Protein AF-A0A376BTY8-F1 (afdb_monomer_lite)

Structure (mmCIF, N/CA/C/O backbone):
data_AF-A0A376BTY8-F1
#
_entry.id   AF-A0A376BTY8-F1
#
loop_
_atom_site.group_PDB
_atom_site.id
_atom_site.type_symbol
_atom_site.label_atom_id
_atom_site.label_alt_id
_atom_site.label_comp_id
_atom_site.label_asym_id
_atom_site.label_entity_id
_atom_site.label_seq_id
_atom_site.pdbx_PDB_ins_code
_atom_site.Cartn_x
_atom_site.Cartn_y
_atom_site.Cartn_z
_atom_site.occupancy
_atom_site.B_iso_or_equiv
_atom_site.auth_seq_id
_atom_site.auth_comp_id
_atom_site.auth_asym_id
_atom_site.auth_atom_id
_atom_site.pdbx_PDB_model_num
ATOM 1 N N . MET A 1 1 ? -11.657 11.153 4.789 1.00 83.50 1 MET A N 1
ATOM 2 C CA . MET A 1 1 ? -12.109 10.778 6.151 1.00 83.50 1 MET A CA 1
ATOM 3 C C . MET A 1 1 ? -10.969 11.109 7.109 1.00 83.50 1 MET A C 1
ATOM 5 O O . MET A 1 1 ? -9.836 11.009 6.669 1.00 83.50 1 MET A O 1
ATOM 9 N N . LYS A 1 2 ? -11.224 11.582 8.339 1.00 85.06 2 LYS A N 1
ATOM 10 C CA . LYS A 1 2 ? -10.165 12.006 9.283 1.00 85.06 2 LYS A CA 1
ATOM 11 C C . LYS A 1 2 ? -10.196 11.115 10.524 1.00 85.06 2 LYS A C 1
ATOM 13 O O . LYS A 1 2 ? -11.279 10.900 11.067 1.00 85.06 2 LYS A O 1
ATOM 18 N N . ILE A 1 3 ? -9.035 10.639 10.979 1.00 87.69 3 ILE A N 1
ATOM 19 C CA . ILE A 1 3 ? -8.909 9.999 12.296 1.00 87.69 3 ILE A CA 1
ATOM 20 C C . ILE A 1 3 ? -8.899 11.097 13.361 1.00 87.69 3 ILE A C 1
ATOM 22 O O . ILE A 1 3 ? -8.092 12.026 13.305 1.00 87.69 3 ILE A O 1
ATOM 26 N N . LEU A 1 4 ? -9.830 11.020 14.306 1.00 89.06 4 LEU A N 1
ATOM 27 C CA . LEU A 1 4 ? -10.035 12.037 15.338 1.00 89.06 4 LEU A CA 1
ATOM 28 C C . LEU A 1 4 ? -9.080 11.827 16.507 1.00 89.06 4 LEU A C 1
ATOM 30 O O . LEU A 1 4 ? -8.596 10.722 16.720 1.00 89.06 4 LEU A O 1
ATOM 34 N N . THR A 1 5 ? -8.788 12.873 17.262 1.00 88.56 5 THR A N 1
ATOM 35 C CA . THR A 1 5 ? -8.202 12.782 18.605 1.00 88.56 5 THR A CA 1
ATOM 36 C C . THR A 1 5 ? -9.226 12.371 19.646 1.00 88.56 5 THR A C 1
ATOM 38 O O . THR A 1 5 ? -10.422 12.552 19.425 1.00 88.56 5 THR A O 1
ATOM 41 N N . PHE A 1 6 ? -8.792 11.845 20.794 1.00 87.31 6 PHE A N 1
ATOM 42 C CA . PHE A 1 6 ? -9.700 11.480 21.881 1.00 87.31 6 PHE A CA 1
ATOM 43 C C . PHE A 1 6 ? -10.571 12.674 22.293 1.00 87.31 6 PHE A C 1
ATOM 45 O O . PHE A 1 6 ? -11.774 12.535 22.501 1.00 87.31 6 PHE A O 1
ATOM 52 N N . LYS A 1 7 ? -9.994 13.882 22.310 1.00 88.12 7 LYS A N 1
ATOM 53 C CA . LYS A 1 7 ? -10.715 15.135 22.596 1.00 88.12 7 LYS A CA 1
ATOM 54 C C . LYS A 1 7 ? -11.714 15.535 21.504 1.00 88.12 7 LYS A C 1
ATOM 56 O O . LYS A 1 7 ? -12.661 16.255 21.799 1.00 88.12 7 LYS A O 1
ATOM 61 N N . GLU A 1 8 ? -11.494 15.107 20.263 1.00 92.50 8 GLU A N 1
ATOM 62 C CA . GLU A 1 8 ? -12.404 15.339 19.135 1.00 92.50 8 GLU A CA 1
ATOM 63 C C . GLU A 1 8 ? -13.526 14.282 19.049 1.00 92.50 8 GLU A C 1
ATOM 65 O O . GLU A 1 8 ? -14.500 14.504 18.329 1.00 92.50 8 GLU A O 1
ATOM 70 N N . LEU A 1 9 ? -13.417 13.151 19.762 1.00 91.69 9 LEU A N 1
ATOM 71 C CA . LEU A 1 9 ? -14.483 12.147 19.849 1.00 91.69 9 LEU A CA 1
ATOM 72 C C . LEU A 1 9 ? -15.715 12.709 20.574 1.00 91.69 9 LEU A C 1
ATOM 74 O O . LEU A 1 9 ? -15.611 13.517 21.498 1.00 91.69 9 LEU A O 1
ATOM 78 N N . THR A 1 10 ? -16.903 12.244 20.186 1.00 95.25 10 THR A N 1
ATOM 79 C CA . THR A 1 10 ? -18.133 12.558 20.926 1.00 95.25 10 THR A CA 1
ATOM 80 C C . THR A 1 10 ? -18.111 11.917 22.316 1.00 95.25 10 THR A C 1
ATOM 82 O O . THR A 1 10 ? -17.396 10.947 22.555 1.00 95.25 10 THR A O 1
ATOM 85 N N . PHE A 1 11 ? -18.948 12.402 23.237 1.00 93.81 11 PHE A N 1
ATOM 86 C CA . PHE A 1 11 ? -19.074 11.802 24.572 1.00 93.81 11 PHE A CA 1
ATOM 87 C C . PHE A 1 11 ? -19.416 10.300 24.519 1.00 93.81 11 PHE A C 1
ATOM 89 O O . PHE A 1 11 ? -18.855 9.500 25.258 1.00 93.81 11 PHE A O 1
ATOM 96 N N . GLU A 1 12 ? -20.298 9.901 23.599 1.00 95.06 12 GLU A N 1
ATOM 97 C CA . GLU A 1 12 ? -20.634 8.492 23.367 1.00 95.06 12 GLU A CA 1
ATOM 98 C C . GLU A 1 12 ? -19.421 7.688 22.878 1.00 95.06 12 GLU A C 1
ATOM 100 O O . GLU A 1 12 ? -19.149 6.607 23.393 1.00 95.06 12 GLU A O 1
ATOM 105 N N . GLN A 1 13 ? -18.639 8.241 21.948 1.00 94.50 13 GLN A N 1
ATOM 106 C CA . GLN A 1 13 ? -17.412 7.614 21.456 1.00 94.50 13 GLN A CA 1
ATOM 107 C C . GLN A 1 13 ? -16.322 7.514 22.532 1.00 94.50 13 GLN A C 1
ATOM 109 O O . GLN A 1 13 ? -15.606 6.520 22.568 1.00 94.50 13 GLN A O 1
ATOM 114 N N . GLN A 1 14 ? -16.204 8.495 23.430 1.00 91.56 14 GLN A N 1
ATOM 115 C CA . GLN A 1 14 ? -15.277 8.445 24.570 1.00 91.56 14 GLN A CA 1
ATOM 116 C C . GLN A 1 14 ? -15.694 7.392 25.609 1.00 91.56 14 GLN A C 1
ATOM 118 O O . GLN A 1 14 ? -14.846 6.677 26.147 1.00 91.56 14 GLN A O 1
ATOM 123 N N . ASN A 1 15 ? -16.998 7.237 25.863 1.00 91.44 15 ASN A N 1
ATOM 124 C CA . ASN A 1 15 ? -17.493 6.139 26.697 1.00 91.44 15 ASN A CA 1
ATOM 125 C C . ASN A 1 15 ? -17.183 4.791 26.043 1.00 91.44 15 ASN A C 1
ATOM 127 O O . ASN A 1 15 ? -16.646 3.895 26.691 1.00 91.44 15 ASN A O 1
ATOM 131 N N . ARG A 1 16 ? -17.432 4.687 24.733 1.00 94.12 16 ARG A N 1
ATOM 132 C CA . ARG A 1 16 ? -17.140 3.489 23.950 1.00 94.12 16 ARG A CA 1
ATOM 133 C C . ARG A 1 16 ? -15.652 3.139 23.936 1.00 94.12 16 ARG A C 1
ATOM 135 O O . ARG A 1 16 ? -15.303 1.971 24.059 1.00 94.12 16 ARG A O 1
ATOM 142 N N . PHE A 1 17 ? -14.778 4.139 23.852 1.00 90.75 17 PHE A N 1
ATOM 143 C CA . PHE A 1 17 ? -13.330 3.982 23.996 1.00 90.75 17 PHE A CA 1
ATOM 144 C C . PHE A 1 17 ? -12.999 3.296 25.326 1.00 90.75 17 PHE A C 1
ATOM 146 O O . PHE A 1 17 ? -12.332 2.266 25.344 1.00 90.75 17 PHE A O 1
ATOM 153 N N . THR A 1 18 ? -13.514 3.833 26.437 1.00 86.25 18 THR A N 1
ATOM 154 C CA . THR A 1 18 ? -13.278 3.293 27.786 1.00 86.25 18 THR A CA 1
ATOM 155 C C . THR A 1 18 ? -13.790 1.854 27.930 1.00 86.25 18 THR A C 1
ATOM 157 O O . THR A 1 18 ? -13.108 1.015 28.519 1.00 86.25 18 THR A O 1
ATOM 160 N N . GLU A 1 19 ? -14.956 1.535 27.359 1.00 91.06 19 GLU A N 1
ATOM 161 C CA . GLU A 1 19 ? -15.494 0.165 27.332 1.00 91.06 19 GLU A CA 1
ATOM 162 C C . GLU A 1 19 ? -14.562 -0.812 26.606 1.00 91.06 19 GLU A C 1
ATOM 164 O O . GLU A 1 19 ? -14.297 -1.905 27.113 1.00 91.06 19 GLU A O 1
ATOM 169 N N . ILE A 1 20 ? -14.045 -0.419 25.437 1.00 90.25 20 ILE A N 1
ATOM 170 C CA . ILE A 1 20 ? -13.134 -1.253 24.645 1.00 90.25 20 ILE A CA 1
ATOM 171 C C . ILE A 1 20 ? -11.825 -1.476 25.405 1.00 90.25 20 ILE A C 1
ATOM 173 O O . ILE A 1 20 ? -11.392 -2.621 25.504 1.00 90.25 20 ILE A O 1
ATOM 177 N N . VAL A 1 21 ? -11.247 -0.428 26.007 1.00 84.50 21 VAL A N 1
ATOM 178 C CA . VAL A 1 21 ? -10.040 -0.534 26.852 1.00 84.50 21 VAL A CA 1
ATOM 179 C C . VAL A 1 21 ? -10.246 -1.526 27.999 1.00 84.50 21 VAL A C 1
ATOM 181 O O . VAL A 1 21 ? -9.398 -2.377 28.264 1.00 84.50 21 VAL A O 1
ATOM 184 N N . ALA A 1 22 ? -11.378 -1.443 28.701 1.00 84.38 22 ALA A N 1
ATOM 185 C CA . ALA A 1 22 ? -11.665 -2.350 29.810 1.00 84.38 22 ALA A CA 1
ATOM 186 C C . ALA A 1 22 ? -11.794 -3.812 29.341 1.00 84.38 22 ALA A C 1
ATOM 188 O O . ALA A 1 22 ? -11.344 -4.737 30.026 1.00 84.38 22 ALA A O 1
ATOM 189 N N . ALA A 1 23 ? -12.380 -4.031 28.161 1.00 88.31 23 ALA A N 1
ATOM 190 C CA . ALA A 1 23 ? -12.529 -5.361 27.586 1.00 88.31 23 ALA A CA 1
ATOM 191 C C . ALA A 1 23 ? -11.184 -5.951 27.124 1.00 88.31 23 ALA A C 1
ATOM 193 O O . ALA A 1 23 ? -10.888 -7.097 27.463 1.00 88.31 23 ALA A O 1
ATOM 194 N N . THR A 1 24 ? -10.342 -5.182 26.423 1.00 85.31 24 THR A N 1
ATOM 195 C CA . THR A 1 24 ? -9.038 -5.645 25.899 1.00 85.31 24 THR A CA 1
ATOM 196 C C . THR A 1 24 ? -8.039 -6.020 26.990 1.00 85.31 24 THR A C 1
ATOM 198 O O . THR A 1 24 ? -7.185 -6.875 26.767 1.00 85.31 24 THR A O 1
ATOM 201 N N . LYS A 1 25 ? -8.171 -5.457 28.196 1.00 80.94 25 LYS A N 1
ATOM 202 C CA . LYS A 1 25 ? -7.366 -5.863 29.361 1.00 80.94 25 LYS A CA 1
ATOM 203 C C . LYS A 1 25 ? -7.655 -7.282 29.853 1.00 80.94 25 LYS A C 1
ATOM 205 O O . LYS A 1 25 ? -6.782 -7.917 30.434 1.00 80.94 25 LYS A O 1
ATOM 210 N N . THR A 1 26 ? -8.884 -7.769 29.684 1.00 82.81 26 THR A N 1
ATOM 211 C CA . THR A 1 26 ? -9.359 -9.004 30.341 1.00 82.81 26 THR A CA 1
ATOM 212 C C . THR A 1 26 ? -9.717 -10.121 29.368 1.00 82.81 26 THR A C 1
ATOM 214 O O . THR A 1 26 ? -9.908 -11.266 29.780 1.00 82.81 26 THR A O 1
ATOM 217 N N . GLN A 1 27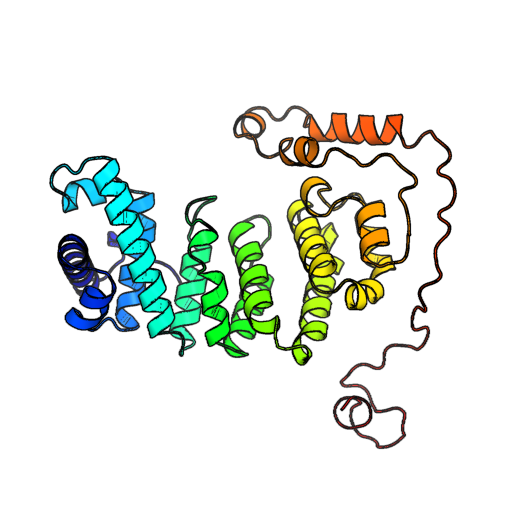 ? -9.829 -9.803 28.081 1.00 85.88 27 GLN A N 1
ATOM 218 C CA . GLN A 1 27 ? -10.302 -10.707 27.042 1.00 85.88 27 GLN A CA 1
ATOM 219 C C . GLN A 1 27 ? -9.338 -10.713 25.856 1.00 85.88 27 GLN A C 1
ATOM 221 O O . GLN A 1 27 ? -8.675 -9.723 25.564 1.00 85.88 27 GLN A O 1
ATOM 226 N N . ASP A 1 28 ? -9.293 -11.842 25.152 1.00 88.44 28 ASP A N 1
ATOM 227 C CA . ASP A 1 28 ? -8.651 -11.927 23.841 1.00 88.44 28 ASP A CA 1
ATOM 228 C C . ASP A 1 28 ? -9.460 -11.174 22.767 1.00 88.44 28 ASP A C 1
ATOM 230 O O . ASP A 1 28 ? -10.647 -10.878 22.937 1.00 88.44 28 ASP A O 1
ATOM 234 N N . THR A 1 29 ? -8.812 -10.881 21.639 1.00 88.06 29 THR A N 1
ATOM 235 C CA . THR A 1 29 ? -9.385 -10.124 20.518 1.00 88.06 29 THR A CA 1
ATOM 236 C C . THR A 1 29 ? -10.732 -10.670 20.035 1.00 88.06 29 THR A C 1
ATOM 238 O O . THR A 1 29 ? -11.671 -9.901 19.822 1.00 88.06 29 THR A O 1
ATOM 241 N N . GLU A 1 30 ? -10.864 -11.992 19.887 1.00 89.25 30 GLU A N 1
ATOM 242 C CA . GLU A 1 30 ? -12.087 -12.614 19.368 1.00 89.25 30 GLU A CA 1
ATOM 243 C C . GLU A 1 30 ? -13.261 -12.438 20.341 1.00 89.25 30 GLU A C 1
ATOM 245 O O . GLU A 1 30 ? -14.393 -12.159 19.927 1.00 89.25 30 GLU A O 1
ATOM 250 N N . LYS A 1 31 ? -13.000 -12.559 21.647 1.00 91.88 31 LYS A N 1
ATOM 251 C CA . LYS A 1 31 ? -14.003 -12.301 22.682 1.00 91.88 31 LYS A CA 1
ATOM 252 C C . LYS A 1 31 ? -14.409 -10.838 22.738 1.00 91.88 31 LYS A C 1
ATOM 254 O O . LYS A 1 31 ? -15.606 -10.594 22.854 1.00 91.88 31 LYS A O 1
ATOM 259 N N . VAL A 1 32 ? -13.477 -9.888 22.610 1.00 91.12 32 VAL A N 1
ATOM 260 C CA . VAL A 1 32 ? -13.808 -8.450 22.593 1.00 91.12 32 VAL A CA 1
ATOM 261 C C . VAL A 1 32 ? -14.726 -8.118 21.416 1.00 91.12 32 VAL A C 1
ATOM 263 O O . VAL A 1 32 ? -15.772 -7.501 21.617 1.00 91.12 32 VAL A O 1
ATOM 266 N N . LEU A 1 33 ? -14.394 -8.586 20.206 1.00 91.31 33 LEU A N 1
ATOM 267 C CA . LEU A 1 33 ? -15.222 -8.370 19.012 1.00 91.31 33 LEU A CA 1
ATOM 268 C C . LEU A 1 33 ? -16.664 -8.847 19.215 1.00 91.31 33 LEU A C 1
ATOM 270 O O . LEU A 1 33 ? -17.611 -8.131 18.881 1.00 91.31 33 LEU A O 1
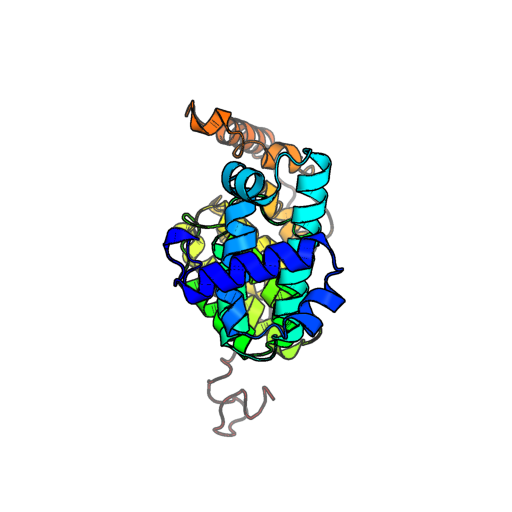ATOM 274 N N . LYS A 1 34 ? -16.830 -10.047 19.786 1.00 92.12 34 LYS A N 1
ATOM 275 C CA . LYS A 1 34 ? -18.144 -10.661 20.020 1.00 92.12 34 LYS A CA 1
ATOM 276 C C . LYS A 1 34 ? -18.900 -10.018 21.179 1.00 92.12 34 LYS A C 1
ATOM 278 O O . LYS A 1 34 ? -20.088 -9.745 21.037 1.00 92.12 34 LYS A O 1
ATOM 283 N N . SER A 1 35 ? -18.247 -9.805 22.322 1.00 93.25 35 SER A N 1
ATOM 284 C CA . SER A 1 35 ? -18.901 -9.337 23.551 1.00 93.25 35 SER A CA 1
ATOM 285 C C . SER A 1 35 ? -19.359 -7.888 23.438 1.00 93.25 35 SER A C 1
ATOM 287 O O . SER A 1 35 ? -20.457 -7.559 23.883 1.00 93.25 35 SER A O 1
ATOM 289 N N . LEU A 1 36 ? -18.560 -7.046 22.779 1.00 93.44 36 LEU A N 1
ATOM 290 C CA . LEU A 1 36 ? -18.911 -5.655 22.514 1.00 93.44 36 LEU A CA 1
ATOM 291 C C . LEU A 1 36 ? -19.736 -5.473 21.241 1.00 93.44 36 LEU A C 1
ATOM 293 O O . LEU A 1 36 ? -20.224 -4.367 21.014 1.00 93.44 36 LEU A O 1
ATOM 297 N N . ASN A 1 37 ? -19.917 -6.527 20.439 1.00 94.38 37 ASN A N 1
ATOM 298 C CA . ASN A 1 37 ? -20.594 -6.480 19.145 1.00 94.38 37 ASN A CA 1
ATOM 299 C C . ASN A 1 37 ? -20.044 -5.349 18.258 1.00 94.38 37 ASN A C 1
ATOM 301 O O . ASN A 1 37 ? -20.795 -4.468 17.844 1.00 94.38 37 ASN A O 1
ATOM 305 N N . ILE A 1 38 ? -18.732 -5.351 18.009 1.00 94.31 38 ILE A N 1
ATOM 306 C CA . ILE A 1 38 ? -18.038 -4.272 17.285 1.00 94.31 38 ILE A CA 1
ATOM 307 C C . ILE A 1 38 ? -18.651 -4.052 15.891 1.00 94.31 38 ILE A C 1
ATOM 309 O O . ILE A 1 38 ? -18.785 -4.989 15.106 1.00 94.31 38 ILE A O 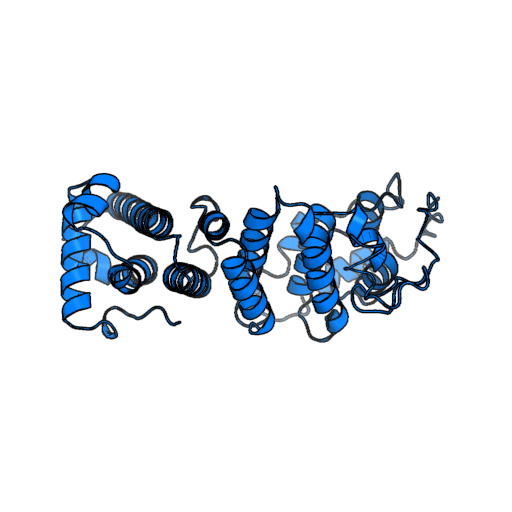1
ATOM 313 N N . GLN A 1 39 ? -19.023 -2.806 15.589 1.00 94.00 39 GLN A N 1
ATOM 314 C CA . GLN A 1 39 ? -19.635 -2.372 14.327 1.00 94.00 39 GLN A CA 1
ATOM 315 C C . GLN A 1 39 ? -18.788 -1.298 13.628 1.00 94.00 39 GLN A C 1
ATOM 317 O O . GLN A 1 39 ? -17.884 -0.707 14.209 1.00 94.00 39 GLN A O 1
ATOM 322 N N . GLU A 1 40 ? -19.142 -0.936 12.392 1.00 92.50 40 GLU A N 1
ATOM 323 C CA . GLU A 1 40 ? -18.459 0.135 11.642 1.00 92.50 40 GLU A CA 1
ATOM 324 C C . GLU A 1 40 ? -18.415 1.494 12.354 1.00 92.50 40 GLU A C 1
ATOM 326 O O . GLU A 1 40 ? -17.519 2.298 12.103 1.00 92.50 40 GLU A O 1
ATOM 331 N N . ASN A 1 41 ? -19.383 1.787 13.227 1.00 92.38 41 ASN A N 1
ATOM 332 C CA . ASN A 1 41 ? -19.397 3.033 13.999 1.00 92.38 41 ASN A CA 1
ATOM 333 C C . ASN A 1 41 ? -18.358 3.053 15.130 1.00 92.38 41 ASN A C 1
ATOM 335 O O . ASN A 1 41 ? -18.074 4.131 15.651 1.00 92.38 41 ASN A O 1
ATOM 339 N N . ASP A 1 42 ? -17.768 1.901 15.460 1.00 94.62 42 ASP A N 1
ATOM 340 C CA . ASP A 1 42 ? -16.662 1.777 16.409 1.00 94.62 42 ASP A CA 1
ATOM 341 C C . ASP A 1 42 ? -15.295 2.016 15.739 1.00 94.62 42 ASP A C 1
ATOM 343 O O . ASP A 1 42 ? -14.326 2.318 16.429 1.00 94.62 42 ASP A O 1
ATOM 347 N N . LEU A 1 43 ? -15.196 1.957 14.400 1.00 94.06 43 LEU A N 1
ATOM 348 C CA . LEU A 1 43 ? -13.934 2.173 13.672 1.00 94.06 43 LEU A CA 1
ATOM 349 C C . LEU A 1 43 ? -13.252 3.521 13.973 1.00 94.06 43 LEU A C 1
ATOM 351 O O . LEU A 1 43 ? -12.045 3.509 14.194 1.00 94.06 43 LEU A O 1
ATOM 355 N N . PRO A 1 44 ? -13.954 4.675 14.051 1.00 93.81 44 PRO A N 1
ATOM 356 C CA . PRO A 1 44 ? -13.324 5.923 14.479 1.00 93.81 44 PRO A CA 1
ATOM 357 C C . PRO A 1 44 ? -12.653 5.785 15.844 1.00 93.81 44 PRO A C 1
ATOM 359 O O . PRO A 1 44 ? -11.543 6.268 16.018 1.00 93.81 44 PRO A O 1
ATOM 362 N N . VAL A 1 45 ? -13.318 5.107 16.786 1.00 93.62 45 VAL A N 1
ATOM 363 C CA . VAL A 1 45 ? -12.824 4.913 18.150 1.00 93.62 45 VAL A CA 1
ATOM 364 C C . VAL A 1 45 ? -11.585 4.029 18.125 1.00 93.62 45 VAL A C 1
ATOM 366 O O . VAL A 1 45 ? -10.552 4.450 18.627 1.00 93.62 45 VAL A O 1
ATOM 369 N N . LEU A 1 46 ? -11.649 2.862 17.479 1.00 92.50 46 LEU A N 1
ATOM 370 C CA . LEU A 1 46 ? -10.525 1.925 17.398 1.00 92.50 46 LEU A CA 1
ATOM 371 C C . LEU A 1 46 ? -9.302 2.538 16.690 1.00 92.50 46 LEU A C 1
ATOM 373 O O . LEU A 1 46 ? -8.179 2.396 17.172 1.00 92.50 46 LEU A O 1
ATOM 377 N N . CYS A 1 47 ? -9.507 3.270 15.588 1.00 91.50 47 CYS A N 1
ATOM 378 C CA . CYS A 1 47 ? -8.426 3.979 14.901 1.00 91.50 47 CYS A CA 1
ATOM 379 C C . CYS A 1 47 ? -7.809 5.072 15.784 1.00 91.50 47 CYS A C 1
ATOM 381 O O . CYS A 1 47 ? -6.588 5.219 15.815 1.00 91.50 47 CYS A O 1
ATOM 383 N N . THR A 1 48 ? -8.638 5.840 16.501 1.00 89.88 48 THR A N 1
ATOM 384 C CA . THR A 1 48 ? -8.169 6.853 17.455 1.00 89.88 48 THR A CA 1
ATOM 385 C C . THR A 1 48 ? -7.396 6.214 18.603 1.00 89.88 48 THR A C 1
ATOM 387 O O . THR A 1 48 ? -6.343 6.733 18.954 1.00 89.88 48 THR A O 1
ATOM 390 N N . MET A 1 49 ? -7.875 5.092 19.152 1.00 87.62 49 MET A N 1
ATOM 391 C CA . MET A 1 49 ? -7.200 4.354 20.222 1.00 87.62 49 MET A CA 1
ATOM 392 C C . MET A 1 49 ? -5.778 3.994 19.808 1.00 87.62 49 MET A C 1
ATOM 394 O O . MET A 1 49 ? -4.836 4.389 20.485 1.00 87.62 49 MET A O 1
ATOM 398 N N . LEU A 1 50 ? -5.622 3.284 18.686 1.00 85.75 50 LEU A N 1
ATOM 399 C CA . LEU A 1 50 ? -4.307 2.798 18.282 1.00 85.75 50 LEU A CA 1
ATOM 400 C C . LEU A 1 50 ? -3.375 3.955 17.917 1.00 85.75 50 LEU A C 1
ATOM 402 O O . LEU A 1 50 ? -2.233 3.971 18.357 1.00 85.75 50 LEU A O 1
ATOM 406 N N . ARG A 1 51 ? -3.882 4.968 17.202 1.00 83.94 51 ARG A N 1
ATOM 407 C CA . ARG A 1 51 ? -3.082 6.142 16.839 1.00 83.94 51 ARG A CA 1
ATOM 408 C C . ARG A 1 51 ? -2.621 6.941 18.061 1.00 83.94 51 ARG A C 1
ATOM 410 O O . ARG A 1 51 ? -1.481 7.377 18.103 1.00 83.94 51 ARG A O 1
ATOM 417 N N . GLU A 1 52 ? -3.499 7.190 19.033 1.00 79.94 52 GLU A N 1
ATOM 418 C CA . GLU A 1 52 ? -3.128 8.005 20.196 1.00 79.94 52 GLU A CA 1
ATOM 419 C C . GLU A 1 52 ? -2.288 7.270 21.218 1.00 79.94 52 GLU A C 1
ATOM 421 O O . GLU A 1 52 ? -1.478 7.915 21.870 1.00 79.94 52 GLU A O 1
ATOM 426 N N . LEU A 1 53 ? -2.455 5.957 21.367 1.00 71.31 53 LEU A N 1
ATOM 427 C CA . LEU A 1 53 ? -1.638 5.215 22.317 1.00 71.31 53 LEU A CA 1
ATOM 428 C C . LEU A 1 53 ? -0.162 5.242 21.915 1.00 71.31 53 LEU A C 1
ATOM 430 O O . LEU A 1 53 ? 0.659 5.485 22.786 1.00 71.31 53 LEU A O 1
ATOM 434 N N . MET A 1 54 ? 0.163 5.162 20.618 1.00 66.94 54 MET A N 1
ATOM 435 C CA . MET A 1 54 ? 1.553 5.318 20.149 1.00 66.94 54 MET A CA 1
ATOM 436 C C . MET A 1 54 ? 2.162 6.677 20.491 1.00 66.94 54 MET A C 1
ATOM 438 O O . MET A 1 54 ? 3.348 6.769 20.789 1.00 66.94 54 MET A O 1
ATOM 442 N N . ASP A 1 55 ? 1.354 7.735 20.425 1.00 65.69 55 ASP A N 1
ATOM 443 C CA . ASP A 1 55 ? 1.818 9.116 20.559 1.00 65.69 55 ASP A CA 1
ATOM 444 C C . ASP A 1 55 ? 1.721 9.651 21.999 1.00 65.69 55 ASP A C 1
ATOM 446 O O . ASP A 1 55 ? 2.274 10.711 22.299 1.00 65.69 55 ASP A O 1
ATOM 450 N N . ASN A 1 56 ? 0.979 8.980 22.887 1.00 68.75 56 ASN A N 1
ATOM 451 C CA . ASN A 1 56 ? 0.590 9.525 24.185 1.00 68.75 56 ASN A CA 1
ATOM 452 C C . ASN A 1 56 ? 0.630 8.475 25.304 1.00 68.75 56 ASN A C 1
ATOM 454 O O . ASN A 1 56 ? -0.398 7.945 25.732 1.00 68.75 56 ASN A O 1
ATOM 458 N N . PHE A 1 57 ? 1.834 8.248 25.832 1.00 64.50 57 PHE A N 1
ATOM 459 C CA . PHE A 1 57 ? 2.075 7.362 26.974 1.00 64.50 57 PHE A CA 1
ATOM 460 C C . PHE A 1 57 ? 1.260 7.767 28.220 1.00 64.50 57 PHE A C 1
ATOM 462 O O . PHE A 1 57 ? 0.751 6.907 28.932 1.00 64.50 57 PHE A O 1
ATOM 469 N N . GLU A 1 58 ? 1.009 9.067 28.435 1.00 66.25 58 GLU A N 1
ATOM 470 C CA . GLU A 1 58 ? 0.201 9.551 29.569 1.00 66.25 58 GLU A CA 1
ATOM 471 C C . GLU A 1 58 ? -1.269 9.104 29.483 1.00 66.25 58 GLU A C 1
ATOM 473 O O . GLU A 1 58 ? -1.921 8.871 30.508 1.00 66.25 58 GLU A O 1
ATOM 478 N N . LEU A 1 59 ? -1.814 8.973 28.265 1.00 67.81 59 LEU A N 1
ATOM 479 C CA . LEU A 1 59 ? -3.161 8.436 28.060 1.00 67.81 59 LEU A CA 1
ATOM 480 C C . LEU A 1 59 ? -3.214 6.966 28.479 1.00 67.81 59 LEU A C 1
ATOM 482 O O . LEU A 1 59 ? -4.183 6.554 29.116 1.00 67.81 59 LEU A O 1
ATOM 486 N N . PHE A 1 60 ? -2.170 6.196 28.165 1.00 64.69 60 PHE A N 1
ATOM 487 C CA . PHE A 1 60 ? -2.059 4.820 28.628 1.00 64.69 60 PHE A CA 1
ATOM 488 C C . PHE A 1 60 ? -1.911 4.747 30.148 1.00 64.69 60 PHE A C 1
ATOM 490 O O . PHE A 1 60 ? -2.679 4.021 30.768 1.00 64.69 60 PHE A O 1
ATOM 497 N N . ASP A 1 61 ? -1.030 5.541 30.758 1.00 65.25 61 ASP A N 1
ATOM 498 C CA . ASP A 1 61 ? -0.836 5.583 32.216 1.00 65.25 61 ASP A CA 1
ATOM 499 C C . ASP A 1 61 ? -2.129 5.909 32.973 1.00 65.25 61 ASP A C 1
ATOM 501 O O . ASP A 1 61 ? -2.448 5.293 33.994 1.00 65.25 61 ASP A O 1
ATOM 505 N N . THR A 1 62 ? -2.918 6.845 32.437 1.00 67.12 62 THR A N 1
ATOM 506 C CA . THR A 1 62 ? -4.235 7.206 32.986 1.00 67.12 62 THR A CA 1
ATOM 507 C C . THR A 1 62 ? -5.207 6.028 32.938 1.00 67.12 62 THR A C 1
ATOM 509 O O . THR A 1 62 ? -6.073 5.890 33.802 1.00 67.12 62 THR A O 1
ATOM 512 N N . LEU A 1 63 ? -5.077 5.175 31.923 1.00 62.38 63 LEU A N 1
ATOM 513 C CA . LEU A 1 63 ? -5.926 4.012 31.726 1.00 62.38 63 LEU A CA 1
ATOM 514 C C . LEU A 1 63 ? -5.387 2.765 32.435 1.00 62.38 63 LEU A C 1
ATOM 516 O O . LEU A 1 63 ? -6.192 1.883 32.722 1.00 62.38 63 LEU A O 1
ATOM 520 N N . SER A 1 64 ? -4.081 2.647 32.694 1.00 57.38 64 SER A N 1
ATOM 521 C CA . SER A 1 64 ? -3.397 1.406 33.090 1.00 57.38 64 SER A CA 1
ATOM 522 C C . SER A 1 64 ? -3.053 1.286 34.579 1.00 57.38 64 SER A C 1
ATOM 524 O O . SER A 1 64 ? -2.793 0.170 35.011 1.00 57.38 64 SER A O 1
ATOM 526 N N . GLU A 1 65 ? -3.144 2.360 35.372 1.00 62.03 65 GLU A N 1
ATOM 527 C CA . GLU A 1 65 ? -2.796 2.354 36.809 1.00 62.03 65 GLU A CA 1
ATOM 528 C C . GLU A 1 65 ? -1.344 1.885 37.095 1.00 62.03 65 GLU A C 1
ATOM 530 O O . GLU A 1 65 ? -1.123 1.122 38.030 1.00 62.03 65 GLU A O 1
ATOM 535 N N . GLN A 1 66 ? -0.348 2.400 36.350 1.00 59.00 66 GLN A N 1
ATOM 536 C CA . GLN A 1 66 ? 1.101 2.086 36.467 1.00 59.00 66 GLN A CA 1
ATOM 537 C C . GLN A 1 66 ? 1.548 0.753 35.833 1.00 59.00 66 GLN A C 1
ATOM 539 O O . GLN A 1 66 ? 2.221 -0.050 36.480 1.00 59.00 66 GLN A O 1
ATOM 544 N N . ALA A 1 67 ? 1.204 0.524 34.566 1.00 63.53 67 ALA A N 1
ATOM 545 C CA . ALA A 1 67 ? 1.706 -0.632 33.819 1.00 63.53 67 ALA A CA 1
ATOM 546 C C . ALA A 1 67 ? 3.211 -0.527 33.490 1.00 63.53 67 ALA A C 1
ATOM 548 O O . ALA A 1 67 ? 3.756 0.569 33.353 1.00 63.53 67 ALA A O 1
ATOM 549 N N . THR A 1 68 ? 3.885 -1.671 33.375 1.00 73.12 68 THR A N 1
ATOM 550 C CA . THR A 1 68 ? 5.286 -1.750 32.927 1.00 73.12 68 THR A CA 1
ATOM 551 C C . THR A 1 68 ? 5.411 -1.536 31.412 1.00 73.12 68 THR A C 1
ATOM 553 O O . THR A 1 68 ? 4.430 -1.665 30.679 1.00 73.12 68 THR A O 1
ATOM 556 N N . ASP A 1 69 ? 6.625 -1.258 30.922 1.00 72.12 69 ASP A N 1
ATOM 557 C CA . ASP A 1 69 ? 6.896 -1.149 29.476 1.00 72.12 69 ASP A CA 1
ATOM 558 C C . ASP A 1 69 ? 6.488 -2.432 28.717 1.00 72.12 69 ASP A C 1
ATOM 560 O O . ASP A 1 69 ? 5.872 -2.359 27.655 1.00 72.12 69 ASP A O 1
ATOM 564 N N . ASP A 1 70 ? 6.733 -3.611 29.304 1.00 75.56 70 ASP A N 1
ATOM 565 C CA . ASP A 1 70 ? 6.327 -4.904 28.730 1.00 75.56 70 ASP A CA 1
ATOM 566 C C . ASP A 1 70 ? 4.791 -5.043 28.648 1.00 75.56 70 ASP A C 1
ATOM 568 O O . ASP A 1 70 ? 4.245 -5.554 27.668 1.00 75.56 70 ASP A O 1
ATOM 572 N N . GLU A 1 71 ? 4.067 -4.570 29.669 1.00 75.81 71 GLU A N 1
ATOM 573 C CA . GLU A 1 71 ? 2.598 -4.580 29.690 1.00 75.81 71 GLU A CA 1
ATOM 574 C C . GLU A 1 71 ? 2.006 -3.590 28.676 1.00 75.81 71 GLU A C 1
ATOM 576 O O . GLU A 1 71 ? 0.924 -3.831 28.129 1.00 75.81 71 GLU A O 1
ATOM 581 N N . TYR A 1 72 ? 2.711 -2.490 28.402 1.00 75.25 72 TYR A N 1
ATOM 582 C CA . TYR A 1 72 ? 2.356 -1.547 27.347 1.00 75.25 72 TYR A CA 1
ATOM 583 C C . TYR A 1 72 ? 2.502 -2.171 25.956 1.00 75.25 72 TYR A C 1
ATOM 585 O O . TYR A 1 72 ? 1.555 -2.098 25.169 1.00 75.25 72 TYR A O 1
ATOM 593 N N . GLU A 1 73 ? 3.631 -2.823 25.660 1.00 77.12 73 GLU A N 1
ATOM 594 C CA . GLU A 1 73 ? 3.846 -3.501 24.373 1.00 77.12 73 GLU A CA 1
ATOM 595 C C . GLU A 1 73 ? 2.802 -4.601 24.134 1.00 77.12 73 GLU A C 1
ATOM 597 O O . GLU A 1 73 ? 2.169 -4.635 23.075 1.00 77.12 73 GLU A O 1
ATOM 602 N N . GLU A 1 74 ? 2.532 -5.443 25.139 1.00 79.75 74 GLU A N 1
ATOM 603 C CA . GLU A 1 74 ? 1.510 -6.493 25.042 1.00 79.75 74 GLU A CA 1
ATOM 604 C C . GLU A 1 74 ? 0.110 -5.901 24.800 1.00 79.75 74 GLU A C 1
ATOM 606 O O . GLU A 1 74 ? -0.688 -6.421 24.009 1.00 79.75 74 GLU A O 1
ATOM 611 N N . TYR A 1 75 ? -0.221 -4.801 25.480 1.00 78.50 75 TYR A N 1
ATOM 612 C CA . TYR A 1 75 ? -1.503 -4.129 25.294 1.00 78.50 75 TYR A CA 1
ATOM 613 C C . TYR A 1 75 ? -1.625 -3.493 23.906 1.00 78.50 75 TYR A C 1
ATOM 615 O O . TYR A 1 75 ? -2.676 -3.605 23.262 1.00 78.50 75 TYR A O 1
ATOM 623 N N . PHE A 1 76 ? -0.561 -2.846 23.434 1.00 80.56 76 PHE A N 1
ATOM 624 C CA . PHE A 1 76 ? -0.498 -2.263 22.102 1.00 80.56 76 PHE A CA 1
ATOM 625 C C . PHE A 1 76 ? -0.711 -3.329 21.024 1.00 80.56 76 PHE A C 1
ATOM 627 O O . PHE A 1 76 ? -1.561 -3.156 20.149 1.00 80.56 76 PHE A O 1
ATOM 634 N N . GLU A 1 77 ? -0.027 -4.469 21.134 1.00 82.50 77 GLU A N 1
ATOM 635 C CA . GLU A 1 77 ? -0.176 -5.594 20.210 1.00 82.50 77 GLU A CA 1
ATOM 636 C C . GLU A 1 77 ? -1.618 -6.133 20.203 1.00 82.50 77 GLU A C 1
ATOM 638 O O . GLU A 1 77 ? -2.217 -6.334 19.141 1.00 82.50 77 GLU A O 1
ATOM 643 N N . LYS A 1 78 ? -2.242 -6.298 21.379 1.00 84.31 78 LYS A N 1
ATOM 644 C CA . LYS A 1 78 ? -3.658 -6.703 21.484 1.00 84.31 78 LYS A CA 1
ATOM 645 C C . LYS A 1 78 ? -4.593 -5.725 20.784 1.00 84.31 78 LYS A C 1
ATOM 647 O O . LYS A 1 78 ? -5.541 -6.154 20.119 1.00 84.31 78 LYS A O 1
ATOM 652 N N . LEU A 1 79 ? -4.349 -4.425 20.927 1.00 85.75 79 LEU A N 1
ATOM 653 C CA . LEU A 1 79 ? -5.162 -3.398 20.288 1.00 85.75 79 LEU A CA 1
ATOM 654 C C . LEU A 1 79 ? -4.953 -3.361 18.771 1.00 85.75 79 LEU A C 1
ATOM 656 O O . LEU A 1 79 ? -5.933 -3.257 18.033 1.00 85.75 79 LEU A O 1
ATOM 660 N N . ALA A 1 80 ? -3.711 -3.490 18.303 1.00 86.62 80 ALA A N 1
ATOM 661 C CA . ALA A 1 80 ? -3.397 -3.598 16.883 1.00 86.62 80 ALA A CA 1
ATOM 662 C C . ALA A 1 80 ? -4.101 -4.807 16.255 1.00 86.62 80 ALA A C 1
ATOM 664 O O . ALA A 1 80 ? -4.785 -4.671 15.239 1.00 86.62 80 ALA A O 1
ATOM 665 N N . ASN A 1 81 ? -4.048 -5.961 16.922 1.00 88.56 81 ASN A N 1
ATOM 666 C CA . ASN A 1 81 ? -4.755 -7.168 16.501 1.00 88.56 81 ASN A CA 1
ATOM 667 C C . ASN A 1 81 ? -6.281 -6.993 16.527 1.00 88.56 81 ASN A C 1
ATOM 669 O O . ASN A 1 81 ? -6.976 -7.490 15.636 1.00 88.56 81 ASN A O 1
ATOM 673 N N . LEU A 1 82 ? -6.824 -6.267 17.513 1.00 91.25 82 LEU A N 1
ATOM 674 C CA . LEU A 1 82 ? -8.251 -5.941 17.571 1.00 91.25 82 LEU A CA 1
ATOM 675 C C . LEU A 1 82 ? -8.690 -5.052 16.410 1.00 91.25 82 LEU A C 1
ATOM 677 O O . LEU A 1 82 ? -9.698 -5.360 15.775 1.00 91.25 82 LEU A O 1
ATOM 681 N N . LEU A 1 83 ? -7.955 -3.977 16.121 1.00 92.19 83 LEU A N 1
ATOM 682 C CA . LEU A 1 83 ? -8.278 -3.081 15.015 1.00 92.19 83 LEU A CA 1
ATOM 683 C C . LEU A 1 83 ? -8.194 -3.816 13.674 1.00 92.19 83 LEU A C 1
ATOM 685 O O . LEU A 1 83 ? -9.114 -3.710 12.862 1.00 92.19 83 LEU A O 1
ATOM 689 N N . HIS A 1 84 ? -7.135 -4.600 13.461 1.00 92.19 84 HIS A N 1
ATOM 690 C CA . HIS A 1 84 ? -6.989 -5.435 12.270 1.00 92.19 84 HIS A CA 1
ATOM 691 C C . HIS A 1 84 ? -8.168 -6.399 12.105 1.00 92.19 84 HIS A C 1
ATOM 693 O O . HIS A 1 84 ? -8.829 -6.401 11.065 1.00 92.19 84 HIS A O 1
ATOM 699 N N . SER A 1 85 ? -8.511 -7.137 13.164 1.00 92.44 85 SER A N 1
ATOM 700 C CA . SER A 1 85 ? -9.622 -8.092 13.142 1.00 92.44 85 SER A CA 1
ATOM 701 C C . SER A 1 85 ? -10.977 -7.403 12.938 1.00 92.44 85 SER A C 1
ATOM 703 O O . SER A 1 85 ? -11.849 -7.943 12.255 1.00 92.44 85 SER A O 1
ATOM 705 N N . ALA A 1 86 ? -11.164 -6.194 13.479 1.00 93.50 86 ALA A N 1
ATOM 706 C CA . ALA A 1 86 ? -12.355 -5.384 13.239 1.00 93.50 86 ALA A CA 1
ATOM 707 C C . ALA A 1 86 ? -12.460 -4.974 11.764 1.00 93.50 86 ALA A C 1
ATOM 709 O O . ALA A 1 86 ? -13.511 -5.162 11.150 1.00 93.50 86 ALA A O 1
ATOM 710 N N . PHE A 1 87 ? -11.373 -4.484 11.160 1.00 93.69 87 PHE A N 1
ATOM 711 C CA . PHE A 1 87 ? -11.346 -4.185 9.729 1.00 93.69 87 PHE A CA 1
ATOM 712 C C . PHE A 1 87 ? -11.606 -5.427 8.880 1.00 93.69 87 PHE A C 1
ATOM 714 O O . PHE A 1 87 ? -12.382 -5.353 7.930 1.00 93.69 87 PHE A O 1
ATOM 721 N N . GLN A 1 88 ? -11.019 -6.574 9.229 1.00 91.62 88 GLN A N 1
ATOM 722 C CA . GLN A 1 88 ? -11.253 -7.831 8.525 1.00 91.62 88 GLN A CA 1
ATOM 723 C C . GLN A 1 88 ? -12.731 -8.238 8.592 1.00 91.62 88 GLN A C 1
ATOM 725 O O . GLN A 1 88 ? -13.338 -8.517 7.555 1.00 91.62 88 GLN A O 1
ATOM 730 N N . HIS A 1 89 ? -13.326 -8.211 9.787 1.00 89.94 89 HIS A N 1
ATOM 731 C CA . HIS A 1 89 ? -14.733 -8.541 10.012 1.00 89.94 89 HIS A CA 1
ATOM 732 C C . HIS A 1 89 ? -15.689 -7.607 9.251 1.00 89.94 89 HIS A C 1
ATOM 734 O O . HIS A 1 89 ? -16.718 -8.052 8.747 1.00 89.94 89 HIS A O 1
ATOM 740 N N . LEU A 1 90 ? -15.330 -6.326 9.129 1.00 90.94 90 LEU A N 1
ATOM 741 C CA . LEU A 1 90 ? -16.161 -5.269 8.540 1.00 90.94 90 LEU A CA 1
ATOM 742 C C . LEU A 1 90 ? -15.783 -4.922 7.088 1.00 90.94 90 LEU A C 1
ATOM 744 O O . LEU A 1 90 ? -16.301 -3.954 6.528 1.00 90.94 90 LEU A O 1
ATOM 748 N N . SER A 1 91 ? -14.882 -5.686 6.466 1.00 80.94 91 SER A N 1
ATOM 749 C CA . SER A 1 91 ? -14.219 -5.352 5.191 1.00 80.94 91 SER A CA 1
ATOM 750 C C . SER A 1 91 ? -15.136 -5.251 3.961 1.00 80.94 91 SER A C 1
ATOM 752 O O . SER A 1 91 ? -14.688 -4.848 2.890 1.00 80.94 91 SER A O 1
ATOM 754 N N . GLY A 1 92 ? -16.427 -5.563 4.102 1.00 78.00 92 GLY A N 1
ATOM 755 C CA . GLY A 1 92 ? -17.411 -5.552 3.019 1.00 78.00 92 GLY A CA 1
ATOM 756 C C . GLY A 1 92 ? -17.991 -4.182 2.646 1.00 78.00 92 GLY A C 1
ATOM 757 O O . GLY A 1 92 ? -18.844 -4.131 1.760 1.00 78.00 92 GLY A O 1
ATOM 758 N N . SER A 1 93 ? -17.591 -3.081 3.294 1.00 88.38 93 SER A N 1
ATOM 759 C CA . SER A 1 93 ? -18.130 -1.748 2.990 1.00 88.38 93 SER A CA 1
ATOM 760 C C . SER A 1 93 ? -17.071 -0.723 2.591 1.00 88.38 93 SER A C 1
ATOM 762 O O . SER A 1 93 ? -15.938 -0.710 3.075 1.00 88.38 93 SER A O 1
ATOM 764 N N . LEU A 1 94 ? -17.489 0.221 1.742 1.00 89.69 94 LEU A N 1
ATOM 765 C CA . LEU A 1 94 ? -16.669 1.368 1.354 1.00 89.69 94 LEU A CA 1
ATOM 766 C C . LEU A 1 94 ? -16.270 2.223 2.565 1.00 89.69 94 LEU A C 1
ATOM 768 O O . LEU A 1 94 ? -15.172 2.773 2.588 1.00 89.69 94 LEU A O 1
ATOM 772 N N . LYS A 1 95 ? -17.138 2.324 3.578 1.00 91.38 95 LYS A N 1
ATOM 773 C CA . LYS A 1 95 ? -16.863 3.094 4.795 1.00 91.38 95 LYS A CA 1
ATOM 774 C C . LYS A 1 95 ? -15.702 2.475 5.574 1.00 91.38 95 LYS A C 1
ATOM 776 O O . LYS A 1 95 ? -14.819 3.205 6.016 1.00 91.38 95 LYS A O 1
ATOM 781 N N . THR A 1 96 ? -15.660 1.148 5.681 1.00 92.81 96 THR A N 1
ATOM 782 C CA . THR A 1 96 ? -14.548 0.423 6.308 1.00 92.81 96 THR A CA 1
ATOM 783 C C . THR A 1 96 ? -13.236 0.663 5.566 1.00 92.81 96 THR A C 1
ATOM 785 O O . THR A 1 96 ? -12.243 1.022 6.194 1.00 92.81 96 THR A O 1
ATOM 788 N N . LEU A 1 97 ? -13.236 0.564 4.232 1.00 91.44 97 LEU A N 1
ATOM 789 C CA . LEU A 1 97 ? -12.048 0.839 3.409 1.00 91.44 97 LEU A CA 1
ATOM 790 C C . LEU A 1 97 ? -11.566 2.293 3.546 1.00 91.44 97 LEU A C 1
ATOM 792 O O . LEU A 1 97 ? -10.366 2.549 3.591 1.00 91.44 97 LEU A O 1
ATOM 796 N N . GLN A 1 98 ? -12.492 3.250 3.653 1.00 91.81 98 GLN A N 1
ATOM 797 C CA . GLN A 1 98 ? -12.166 4.659 3.887 1.00 91.81 98 GLN A CA 1
ATOM 798 C C . GLN A 1 98 ? -11.530 4.892 5.261 1.00 91.81 98 GLN A C 1
ATOM 800 O O . GLN A 1 98 ? -10.606 5.698 5.356 1.00 91.81 98 GLN A O 1
ATOM 805 N N . TYR A 1 99 ? -11.994 4.202 6.308 1.00 92.75 99 TYR A N 1
ATOM 806 C CA . TYR A 1 99 ? -11.356 4.264 7.626 1.00 92.75 99 TYR A CA 1
ATOM 807 C C . TYR A 1 99 ? -9.993 3.590 7.627 1.00 92.75 99 TYR A C 1
ATOM 809 O O . TYR A 1 99 ? -9.072 4.140 8.218 1.00 92.75 99 TYR A O 1
ATOM 817 N N . LEU A 1 100 ? -9.854 2.451 6.949 1.00 91.19 100 LEU A N 1
ATOM 818 C CA . LEU A 1 100 ? -8.584 1.748 6.821 1.00 91.19 100 LEU A CA 1
ATOM 819 C C . LEU A 1 100 ? -7.538 2.625 6.123 1.00 91.19 100 LEU A C 1
ATOM 821 O O . LEU A 1 100 ? -6.437 2.787 6.638 1.00 91.19 100 LEU A O 1
ATOM 825 N N . LEU A 1 101 ? -7.912 3.261 5.008 1.00 89.62 101 LEU A N 1
ATOM 826 C CA . LEU A 1 101 ? -7.049 4.207 4.303 1.00 89.62 101 LEU A CA 1
ATOM 827 C C . LEU A 1 101 ? -6.714 5.432 5.166 1.00 89.62 101 LEU A C 1
ATOM 829 O O . LEU A 1 101 ? -5.556 5.817 5.270 1.00 89.62 101 LEU A O 1
ATOM 833 N N . ALA A 1 102 ? -7.714 6.050 5.801 1.00 89.06 102 ALA A N 1
ATOM 834 C CA . ALA A 1 102 ? -7.480 7.217 6.652 1.00 89.06 102 ALA A CA 1
ATOM 835 C C . ALA A 1 102 ? -6.585 6.880 7.852 1.00 89.06 102 ALA A C 1
ATOM 837 O O . ALA A 1 102 ? -5.797 7.717 8.285 1.00 89.06 102 ALA A O 1
ATOM 838 N N . PHE A 1 103 ? -6.719 5.666 8.385 1.00 87.69 103 PHE A N 1
ATOM 839 C CA . PHE A 1 103 ? -5.904 5.168 9.477 1.00 87.69 103 PHE A CA 1
ATOM 840 C C . PHE A 1 103 ? -4.457 4.981 9.046 1.00 87.69 103 PHE A C 1
ATOM 842 O O . PHE A 1 103 ? -3.575 5.497 9.721 1.00 87.69 103 PHE A O 1
ATOM 849 N N . THR A 1 104 ? -4.192 4.337 7.910 1.00 82.62 104 THR A N 1
ATOM 850 C CA . THR A 1 104 ? -2.813 4.126 7.444 1.00 82.62 104 THR A CA 1
ATOM 851 C C . THR A 1 104 ? -2.142 5.437 7.040 1.00 82.62 104 THR A C 1
ATOM 853 O O . THR A 1 104 ? -0.967 5.640 7.325 1.00 82.62 104 THR A O 1
ATOM 856 N N . GLN A 1 105 ? -2.905 6.384 6.489 1.00 81.12 105 GLN A N 1
ATOM 857 C CA . GLN A 1 105 ? -2.427 7.736 6.195 1.00 81.12 105 GLN A CA 1
ATOM 858 C C . GLN A 1 105 ? -2.163 8.588 7.446 1.00 81.12 105 GLN A C 1
ATOM 860 O O . GLN A 1 105 ? -1.436 9.573 7.347 1.00 81.12 105 GLN A O 1
ATOM 865 N N . SER A 1 106 ? -2.746 8.264 8.607 1.00 80.12 106 SER A N 1
ATOM 866 C CA . SER A 1 106 ? -2.542 9.046 9.835 1.00 80.12 106 SER A CA 1
ATOM 867 C C . SER A 1 106 ? -1.318 8.633 10.653 1.00 80.12 106 SER A C 1
ATOM 869 O O . SER A 1 106 ? -1.074 9.247 11.688 1.00 80.12 106 SER A O 1
ATOM 871 N N . GLN A 1 107 ? -0.613 7.578 10.253 1.00 73.75 107 GLN A N 1
ATOM 872 C CA . GLN A 1 107 ? 0.539 7.044 10.983 1.00 73.75 107 GLN A CA 1
ATOM 873 C C . GLN A 1 107 ? 1.804 7.827 10.638 1.00 73.75 107 GLN A C 1
ATOM 875 O O . GLN A 1 107 ? 1.960 8.259 9.493 1.00 73.75 107 GLN A O 1
ATOM 880 N N . LYS A 1 108 ? 2.721 7.991 11.597 1.00 66.31 108 LYS A N 1
ATOM 881 C CA . LYS A 1 108 ? 4.066 8.494 11.308 1.00 66.31 108 LYS A CA 1
ATOM 882 C C . LYS A 1 108 ? 4.968 7.323 10.901 1.00 66.31 108 LYS A C 1
ATOM 884 O O . LYS A 1 108 ? 4.595 6.150 10.928 1.00 66.31 108 LYS A O 1
ATOM 889 N N . HIS A 1 109 ? 6.158 7.662 10.424 1.00 53.66 109 HIS A N 1
ATOM 890 C CA . HIS A 1 109 ? 7.146 6.710 9.927 1.00 53.66 109 HIS A CA 1
ATOM 891 C C . HIS A 1 109 ? 7.471 5.633 10.988 1.00 53.66 109 HIS A C 1
ATOM 893 O O . HIS A 1 109 ? 7.888 5.978 12.086 1.00 53.66 109 HIS A O 1
ATOM 899 N N . ASN A 1 110 ? 7.353 4.347 10.621 1.00 52.34 110 ASN A N 1
ATOM 900 C CA . ASN A 1 110 ? 7.577 3.141 11.455 1.00 52.34 110 ASN A CA 1
ATOM 901 C C . ASN A 1 110 ? 6.516 2.798 12.519 1.00 52.34 110 ASN A C 1
ATOM 903 O O . ASN A 1 110 ? 6.690 1.806 13.222 1.00 52.34 110 ASN A O 1
ATOM 907 N N . ASP A 1 111 ? 5.413 3.538 12.608 1.00 56.66 111 ASP A N 1
ATOM 908 C CA . ASP A 1 111 ? 4.420 3.350 13.678 1.00 56.66 111 ASP A CA 1
ATOM 909 C C . ASP A 1 111 ? 3.575 2.072 13.531 1.00 56.66 111 ASP A C 1
ATOM 911 O O . ASP A 1 111 ? 3.168 1.459 14.516 1.00 56.66 111 ASP A O 1
ATOM 915 N N . ILE A 1 112 ? 3.334 1.626 12.294 1.00 57.03 112 ILE A N 1
ATOM 916 C CA . ILE A 1 112 ? 2.693 0.335 12.030 1.00 57.03 112 ILE A CA 1
ATOM 917 C C . ILE A 1 112 ? 3.664 -0.540 11.251 1.00 57.03 112 ILE A C 1
ATOM 919 O O . ILE A 1 112 ? 3.876 -0.298 10.058 1.00 57.03 112 ILE A O 1
ATOM 923 N N . PRO A 1 113 ? 4.220 -1.582 11.885 1.00 53.19 113 PRO A N 1
ATOM 924 C CA . PRO A 1 113 ? 4.917 -2.641 11.183 1.00 53.19 113 PRO A CA 1
ATOM 925 C C . PRO A 1 113 ? 4.084 -3.132 9.997 1.00 53.19 113 PRO A C 1
ATOM 927 O O . PRO A 1 113 ? 2.909 -3.483 10.150 1.00 53.19 113 PRO A O 1
ATOM 930 N N . SER A 1 114 ? 4.705 -3.210 8.818 1.00 58.69 114 SER A N 1
ATOM 931 C CA . SER A 1 114 ? 4.152 -3.896 7.638 1.00 58.69 114 SER A CA 1
ATOM 932 C C . SER A 1 114 ? 3.571 -5.273 7.978 1.00 58.69 114 SER A C 1
ATOM 934 O O . SER A 1 114 ? 2.623 -5.732 7.337 1.00 58.69 114 SER A O 1
ATOM 936 N N . ASP A 1 115 ? 4.118 -5.887 9.026 1.00 62.12 115 ASP A N 1
ATOM 937 C CA . ASP A 1 115 ? 3.820 -7.217 9.544 1.00 62.12 115 ASP A CA 1
ATOM 938 C C . ASP A 1 115 ? 2.385 -7.362 10.061 1.00 62.12 115 ASP A C 1
ATOM 940 O O . ASP A 1 115 ? 1.845 -8.466 10.046 1.00 62.12 115 ASP A O 1
ATOM 944 N N . TYR A 1 116 ? 1.711 -6.263 10.421 1.00 74.12 116 TYR A N 1
ATOM 945 C CA . TYR A 1 116 ? 0.292 -6.314 10.784 1.00 74.12 116 TYR A CA 1
ATOM 946 C C . TYR A 1 116 ? -0.630 -6.541 9.576 1.00 74.12 116 TYR A C 1
ATOM 948 O O . TYR A 1 116 ? -1.820 -6.769 9.752 1.00 74.12 116 TYR A O 1
ATOM 956 N N . GLY A 1 117 ? -0.136 -6.478 8.334 1.00 82.94 117 GLY A N 1
ATOM 957 C CA . GLY A 1 117 ? -0.899 -6.926 7.163 1.00 82.94 117 GLY A CA 1
ATOM 958 C C . GLY A 1 117 ? -2.132 -6.079 6.813 1.00 82.94 117 GLY A C 1
ATOM 959 O O . GLY A 1 117 ? -3.016 -6.554 6.102 1.00 82.94 117 GLY A O 1
ATOM 960 N N . TYR A 1 118 ? -2.216 -4.821 7.266 1.00 86.75 118 TYR A N 1
ATOM 961 C CA . TYR A 1 118 ? -3.348 -3.926 6.964 1.00 86.75 118 TYR A CA 1
ATOM 962 C C . TYR A 1 118 ? -3.568 -3.703 5.458 1.00 86.75 118 TYR A C 1
ATOM 964 O O . TYR A 1 118 ? -4.706 -3.532 5.024 1.00 86.75 118 TYR A O 1
ATOM 972 N N . HIS A 1 119 ? -2.507 -3.738 4.645 1.00 86.19 119 HIS A N 1
ATOM 973 C CA . HIS A 1 119 ? -2.599 -3.600 3.187 1.00 86.19 119 HIS A CA 1
ATOM 974 C C . HIS A 1 119 ? -3.432 -4.731 2.560 1.00 86.19 119 HIS A C 1
ATOM 976 O O . HIS A 1 119 ? -4.237 -4.484 1.665 1.00 86.19 119 HIS A O 1
ATOM 982 N N . GLN A 1 120 ? -3.328 -5.951 3.098 1.00 88.81 120 GLN A N 1
ATOM 983 C CA . GLN A 1 120 ? -4.035 -7.137 2.602 1.00 88.81 120 GLN A CA 1
ATOM 984 C C . GLN A 1 120 ? -5.546 -7.047 2.823 1.00 88.81 120 GLN A C 1
ATOM 986 O O . GLN A 1 120 ? -6.322 -7.657 2.090 1.00 88.81 120 GLN A O 1
ATOM 991 N N . LEU A 1 121 ? -5.995 -6.252 3.799 1.00 89.94 121 LEU A N 1
ATOM 992 C CA . LEU A 1 121 ? -7.419 -6.083 4.084 1.00 89.94 121 LEU A CA 1
ATOM 993 C C . LEU A 1 121 ? -8.167 -5.379 2.940 1.00 89.94 121 LEU A C 1
ATOM 995 O O . LEU A 1 121 ? -9.379 -5.558 2.806 1.00 89.94 121 LEU A O 1
ATOM 999 N N . PHE A 1 122 ? -7.464 -4.648 2.065 1.00 89.69 122 PHE A N 1
ATOM 1000 C CA . PHE A 1 122 ? -8.060 -4.080 0.853 1.00 89.69 122 PHE A CA 1
ATOM 1001 C C . PHE A 1 122 ? -8.448 -5.141 -0.181 1.00 89.69 122 PHE A C 1
ATOM 1003 O O . PHE A 1 122 ? -9.351 -4.884 -0.981 1.00 89.69 122 PHE A O 1
ATOM 1010 N N . ALA A 1 123 ? -7.844 -6.337 -0.151 1.00 86.75 123 ALA A N 1
ATOM 1011 C CA . ALA A 1 123 ? -8.181 -7.436 -1.060 1.00 86.75 123 ALA A CA 1
ATOM 1012 C C . ALA A 1 123 ? -9.674 -7.807 -0.998 1.00 86.75 123 ALA A C 1
ATOM 1014 O O . ALA A 1 123 ? -10.286 -8.110 -2.028 1.00 86.75 123 ALA A O 1
ATOM 1015 N N . ASN A 1 124 ? -10.282 -7.681 0.187 1.00 82.56 124 ASN A N 1
ATOM 1016 C CA . ASN A 1 124 ? -11.705 -7.936 0.424 1.00 82.56 124 ASN A CA 1
ATOM 1017 C C . ASN A 1 124 ? -12.626 -6.882 -0.217 1.00 82.56 124 ASN A C 1
ATOM 1019 O O . ASN A 1 124 ? -13.804 -7.150 -0.440 1.00 82.56 124 ASN A O 1
ATOM 1023 N N . GLY A 1 125 ? -12.096 -5.698 -0.536 1.00 82.25 125 GLY A N 1
ATOM 1024 C CA . GLY A 1 125 ? -12.843 -4.564 -1.079 1.00 82.25 125 GLY A CA 1
ATOM 1025 C C . GLY A 1 125 ? -12.924 -4.497 -2.607 1.00 82.25 125 GLY A C 1
ATOM 1026 O O . GLY A 1 125 ? -13.571 -3.598 -3.137 1.00 82.25 125 GLY A O 1
ATOM 1027 N N . GLY A 1 126 ? -12.260 -5.402 -3.333 1.00 84.12 126 GLY A N 1
ATOM 1028 C CA . GLY A 1 126 ? -12.411 -5.538 -4.785 1.00 84.12 126 GLY A CA 1
ATOM 1029 C C . GLY A 1 126 ? -12.154 -4.256 -5.596 1.00 84.12 126 GLY A C 1
ATOM 1030 O O . GLY A 1 126 ? -11.119 -3.605 -5.458 1.00 84.12 126 GLY A O 1
ATOM 1031 N N . VAL A 1 127 ? -13.075 -3.925 -6.507 1.00 85.75 127 VAL A N 1
ATOM 1032 C CA . VAL A 1 127 ? -12.926 -2.799 -7.451 1.00 85.75 127 VAL A CA 1
ATOM 1033 C C . VAL A 1 127 ? -13.091 -1.454 -6.742 1.00 85.75 127 VAL A C 1
ATOM 1035 O O . VAL A 1 127 ? -12.423 -0.479 -7.089 1.00 85.75 127 VAL A O 1
ATOM 1038 N N . GLU A 1 128 ? -13.950 -1.401 -5.730 1.00 89.25 128 GLU A N 1
ATOM 1039 C CA . GLU A 1 128 ? -14.186 -0.235 -4.888 1.00 89.25 128 GLU A CA 1
ATOM 1040 C C . GLU A 1 128 ? -12.909 0.162 -4.142 1.00 89.25 128 GLU A C 1
ATOM 1042 O O . GLU A 1 128 ? -12.547 1.341 -4.134 1.00 89.25 128 GLU A O 1
ATOM 1047 N N . ALA A 1 129 ? -12.181 -0.823 -3.603 1.00 91.69 129 ALA A N 1
ATOM 1048 C CA . ALA A 1 129 ? -10.864 -0.613 -3.010 1.00 91.69 129 ALA A CA 1
ATOM 1049 C C . ALA A 1 129 ? -9.871 -0.029 -4.026 1.00 91.69 129 ALA A C 1
ATOM 1051 O O . ALA A 1 129 ? -9.248 0.991 -3.744 1.00 91.69 129 ALA A O 1
ATOM 1052 N N . ILE A 1 130 ? -9.782 -0.591 -5.238 1.00 92.12 130 ILE A N 1
ATOM 1053 C CA . ILE A 1 130 ? -8.905 -0.055 -6.297 1.00 92.12 130 ILE A CA 1
ATOM 1054 C C . ILE A 1 130 ? -9.248 1.406 -6.619 1.00 92.12 130 ILE A C 1
ATOM 1056 O O . ILE A 1 130 ? -8.352 2.235 -6.768 1.00 92.12 130 ILE A O 1
ATOM 1060 N N . SER A 1 131 ? -10.536 1.742 -6.739 1.00 92.06 131 SER A N 1
ATOM 1061 C CA . SER A 1 131 ? -10.961 3.115 -7.030 1.00 92.06 131 SER A CA 1
ATOM 1062 C C . SER A 1 131 ? -10.566 4.084 -5.917 1.00 92.06 131 SER A C 1
ATOM 1064 O O . SER A 1 131 ? -10.130 5.198 -6.206 1.00 92.06 131 SER A O 1
ATOM 1066 N N . LEU A 1 132 ? -10.710 3.661 -4.661 1.00 91.94 132 LEU A N 1
ATOM 1067 C CA . LEU A 1 132 ? -10.329 4.451 -3.496 1.00 91.94 132 LEU A CA 1
ATOM 1068 C C . LEU A 1 132 ? -8.810 4.680 -3.450 1.00 91.94 132 LEU A C 1
ATOM 1070 O O . LEU A 1 132 ? -8.373 5.813 -3.265 1.00 91.94 132 LEU A O 1
ATOM 1074 N N . LEU A 1 133 ? -8.014 3.633 -3.682 1.00 92.50 133 LEU A N 1
ATOM 1075 C CA . LEU A 1 133 ? -6.549 3.705 -3.704 1.00 92.50 133 LEU A CA 1
ATOM 1076 C C . LEU A 1 133 ? -6.038 4.599 -4.840 1.00 92.50 133 LEU A C 1
ATOM 1078 O O . LEU A 1 133 ? -5.176 5.443 -4.615 1.00 92.50 133 LEU A O 1
ATOM 1082 N N . LYS A 1 134 ? -6.614 4.486 -6.046 1.00 91.88 134 LYS A N 1
ATOM 1083 C CA . LYS 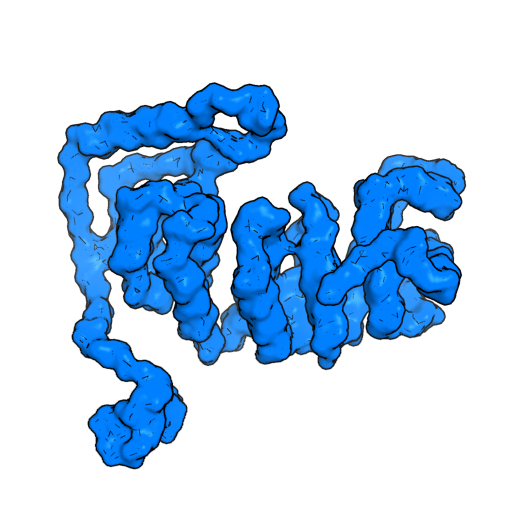A 1 134 ? -6.301 5.378 -7.178 1.00 91.88 134 LYS A CA 1
ATOM 1084 C C . LYS A 1 134 ? -6.506 6.844 -6.825 1.00 91.88 134 LYS A C 1
ATOM 1086 O O . LYS A 1 134 ? -5.655 7.670 -7.143 1.00 91.88 134 LYS A O 1
ATOM 1091 N N . GLN A 1 135 ? -7.644 7.153 -6.207 1.00 89.81 135 GLN A N 1
ATOM 1092 C CA . GLN A 1 135 ? -7.949 8.513 -5.786 1.00 89.81 135 GLN A CA 1
ATOM 1093 C C . GLN A 1 135 ? -6.948 8.986 -4.729 1.00 89.81 135 GLN A C 1
ATOM 1095 O O . GLN A 1 135 ? -6.399 10.071 -4.865 1.00 89.81 135 GLN A O 1
ATOM 1100 N N . ALA A 1 136 ? -6.652 8.150 -3.733 1.00 88.75 136 ALA A N 1
ATOM 1101 C CA . ALA A 1 136 ? -5.688 8.473 -2.690 1.00 88.75 136 ALA A CA 1
ATOM 1102 C C . ALA A 1 136 ? -4.305 8.810 -3.271 1.00 88.75 136 ALA A C 1
ATOM 1104 O O . ALA A 1 136 ? -3.734 9.837 -2.927 1.00 88.75 136 ALA A O 1
ATOM 1105 N N . ILE A 1 137 ? -3.794 7.986 -4.191 1.00 87.50 137 ILE A N 1
ATOM 1106 C CA . ILE A 1 137 ? -2.499 8.212 -4.850 1.00 87.50 137 ILE A CA 1
ATOM 1107 C C . ILE A 1 137 ? -2.513 9.502 -5.686 1.00 87.50 137 ILE A C 1
ATOM 1109 O O . ILE A 1 137 ? -1.509 10.202 -5.740 1.00 87.50 137 ILE A O 1
ATOM 1113 N N . ALA A 1 138 ? -3.632 9.825 -6.341 1.00 83.56 138 ALA A N 1
ATOM 1114 C CA . ALA A 1 138 ? -3.752 11.033 -7.158 1.00 83.56 138 ALA A CA 1
ATOM 1115 C C . ALA A 1 138 ? -3.877 12.324 -6.331 1.00 83.56 138 ALA A C 1
ATOM 1117 O O . ALA A 1 138 ? -3.425 13.374 -6.786 1.00 83.56 138 ALA A O 1
ATOM 1118 N N . ASP A 1 139 ? -4.503 12.246 -5.155 1.00 80.19 139 ASP A N 1
ATOM 1119 C CA . ASP A 1 139 ? -4.727 13.386 -4.261 1.00 80.19 139 ASP A CA 1
ATOM 1120 C C . ASP A 1 139 ? -3.493 13.690 -3.386 1.00 80.19 139 ASP A C 1
ATOM 1122 O O . ASP A 1 139 ? -3.353 14.808 -2.893 1.00 80.19 139 ASP A O 1
ATOM 1126 N N . MET A 1 140 ? -2.596 12.717 -3.184 1.00 72.94 140 MET A N 1
ATOM 1127 C CA . MET A 1 140 ? -1.401 12.872 -2.351 1.00 72.94 140 MET A CA 1
ATOM 1128 C C . MET A 1 140 ? -0.234 13.516 -3.114 1.00 72.94 140 MET A C 1
ATOM 1130 O O . MET A 1 140 ? 0.138 13.082 -4.204 1.00 72.94 140 MET A O 1
ATOM 1134 N N . SER A 1 141 ? 0.407 14.509 -2.489 1.00 65.88 141 SER A N 1
ATOM 1135 C CA . SER A 1 141 ? 1.763 14.925 -2.860 1.00 65.88 141 SER A CA 1
ATOM 1136 C C . SER A 1 141 ? 2.775 13.950 -2.261 1.00 65.88 141 SER A C 1
ATOM 1138 O O . SER A 1 141 ? 2.675 13.590 -1.085 1.00 65.88 141 SER A O 1
ATOM 1140 N N . SER A 1 142 ? 3.791 13.569 -3.037 1.00 58.94 142 SER A N 1
ATOM 1141 C CA . SER A 1 142 ? 4.896 12.738 -2.549 1.00 58.94 142 SER A CA 1
ATOM 1142 C C . SER A 1 142 ? 5.710 13.382 -1.426 1.00 58.94 142 SER A C 1
ATOM 1144 O O . SER A 1 142 ? 6.476 12.690 -0.763 1.00 58.94 142 SER A O 1
ATOM 1146 N N . GLU A 1 143 ? 5.578 14.694 -1.225 1.00 59.19 143 GLU A N 1
ATOM 1147 C CA . GLU A 1 143 ? 6.290 15.438 -0.182 1.00 59.19 143 GLU A CA 1
ATOM 1148 C C . GLU A 1 143 ? 5.588 15.384 1.183 1.00 59.19 143 GLU A C 1
ATOM 1150 O O . GLU A 1 143 ? 6.246 15.527 2.209 1.00 59.19 143 GLU A O 1
ATOM 1155 N N . GLU A 1 144 ? 4.269 15.167 1.223 1.00 64.56 144 GLU A N 1
ATOM 1156 C CA . GLU A 1 144 ? 3.496 15.260 2.471 1.00 64.56 144 GLU A CA 1
ATOM 1157 C C . GLU A 1 144 ? 3.399 13.924 3.218 1.00 64.56 144 GLU A C 1
ATOM 1159 O O . GLU A 1 144 ? 3.413 13.906 4.449 1.00 64.56 144 GLU A O 1
ATOM 1164 N N . ASN A 1 145 ? 3.275 12.801 2.498 1.00 67.44 145 ASN A N 1
ATOM 1165 C CA . ASN A 1 145 ? 3.117 11.480 3.114 1.00 67.44 145 ASN A CA 1
ATOM 1166 C C . ASN A 1 145 ? 3.579 10.328 2.192 1.00 67.44 145 ASN A C 1
ATOM 1168 O O . ASN A 1 145 ? 2.743 9.620 1.616 1.00 67.44 145 ASN A O 1
ATOM 1172 N N . PRO A 1 146 ? 4.897 10.099 2.048 1.00 66.81 146 PRO A N 1
ATOM 1173 C CA . PRO A 1 146 ? 5.424 9.039 1.183 1.00 66.81 146 PRO A CA 1
ATOM 1174 C C . PRO A 1 146 ? 4.975 7.630 1.620 1.00 66.81 146 PRO A C 1
ATOM 1176 O O . PRO A 1 146 ? 4.670 6.786 0.775 1.00 66.81 146 PRO A O 1
ATOM 1179 N N . TYR A 1 147 ? 4.831 7.391 2.930 1.00 70.31 147 TYR A N 1
ATOM 1180 C CA . TYR A 1 147 ? 4.373 6.115 3.497 1.00 70.31 147 TYR A CA 1
ATOM 1181 C C . TYR A 1 147 ? 2.940 5.766 3.113 1.00 70.31 147 TYR A C 1
ATOM 1183 O O . TYR A 1 147 ? 2.651 4.626 2.746 1.00 70.31 147 TYR A O 1
ATOM 1191 N N . GLY A 1 148 ? 2.043 6.752 3.158 1.00 76.69 148 GLY A N 1
ATOM 1192 C CA . GLY A 1 148 ? 0.656 6.576 2.747 1.00 76.69 148 GLY A CA 1
ATOM 1193 C C . GLY A 1 148 ? 0.543 6.148 1.283 1.00 76.69 148 GLY A C 1
ATOM 1194 O O . GLY A 1 148 ? -0.296 5.310 0.951 1.00 76.69 148 GLY A O 1
ATOM 1195 N N . ILE A 1 149 ? 1.414 6.667 0.411 1.00 79.06 149 ILE A N 1
ATOM 1196 C CA . ILE A 1 149 ? 1.427 6.290 -1.006 1.00 79.06 149 ILE A CA 1
ATOM 1197 C C . ILE A 1 149 ? 1.985 4.876 -1.204 1.00 79.06 149 ILE A C 1
ATOM 1199 O O . ILE A 1 149 ? 1.349 4.075 -1.890 1.00 79.06 149 ILE A O 1
ATOM 1203 N N . TYR A 1 150 ? 3.116 4.545 -0.569 1.00 79.56 150 TYR A N 1
ATOM 1204 C CA . TYR A 1 150 ? 3.684 3.189 -0.561 1.00 79.56 150 TYR A CA 1
ATOM 1205 C C . TYR A 1 150 ? 2.636 2.151 -0.140 1.00 79.56 150 TYR A C 1
ATOM 1207 O O . TYR A 1 150 ? 2.383 1.173 -0.843 1.00 79.56 150 TYR A O 1
ATOM 1215 N N . PHE A 1 151 ? 1.933 2.432 0.958 1.00 84.00 151 PHE A N 1
ATOM 1216 C CA . PHE A 1 151 ? 0.874 1.570 1.458 1.00 84.00 151 PHE A CA 1
ATOM 1217 C C . PHE A 1 151 ? -0.239 1.369 0.420 1.00 84.00 151 PHE A C 1
ATOM 1219 O O . PHE A 1 151 ? -0.778 0.271 0.287 1.00 84.00 151 PHE A O 1
ATOM 1226 N N . CYS A 1 152 ? -0.582 2.412 -0.344 1.00 88.94 152 CYS A N 1
ATOM 1227 C CA . CYS A 1 152 ? -1.579 2.292 -1.402 1.00 88.94 152 CYS A CA 1
ATOM 1228 C C . CYS A 1 152 ? -1.111 1.393 -2.554 1.00 88.94 152 CYS A C 1
ATOM 1230 O O . CYS A 1 152 ? -1.941 0.685 -3.129 1.00 88.94 152 CYS A O 1
ATOM 1232 N N . PHE A 1 153 ? 0.182 1.402 -2.890 1.00 89.25 153 PHE A N 1
ATOM 1233 C CA . PHE A 1 153 ? 0.737 0.485 -3.884 1.00 89.25 153 PHE A CA 1
ATOM 1234 C C . PHE A 1 153 ? 0.686 -0.965 -3.393 1.00 89.25 153 PHE A C 1
ATOM 1236 O O . PHE A 1 153 ? 0.105 -1.790 -4.096 1.00 89.25 153 PHE A O 1
ATOM 1243 N N . ASP A 1 154 ? 1.158 -1.251 -2.175 1.00 88.50 154 ASP A N 1
ATOM 1244 C CA . ASP A 1 154 ? 1.070 -2.587 -1.554 1.00 88.50 154 ASP A CA 1
ATOM 1245 C C . ASP A 1 154 ? -0.372 -3.101 -1.491 1.00 88.50 154 ASP A C 1
ATOM 1247 O O . ASP A 1 154 ? -0.674 -4.242 -1.853 1.00 88.50 154 ASP A O 1
ATOM 1251 N N . ALA A 1 155 ? -1.291 -2.240 -1.046 1.00 90.69 155 ALA A N 1
ATOM 1252 C CA . ALA A 1 155 ? -2.703 -2.572 -0.956 1.00 90.69 155 ALA A CA 1
ATOM 1253 C C . ALA A 1 155 ? -3.271 -2.914 -2.334 1.00 90.69 155 ALA A C 1
ATOM 1255 O O . ALA A 1 155 ? -3.977 -3.912 -2.477 1.00 90.69 155 ALA A O 1
ATOM 1256 N N . TRP A 1 156 ? -2.945 -2.136 -3.368 1.00 93.38 156 TRP A N 1
ATOM 1257 C CA . TRP A 1 156 ? -3.430 -2.420 -4.712 1.00 93.38 156 TRP A CA 1
ATOM 1258 C C . TRP A 1 156 ? -2.836 -3.724 -5.251 1.00 93.38 156 TRP A C 1
ATOM 1260 O O . TRP A 1 156 ? -3.600 -4.571 -5.718 1.00 93.38 156 TRP A O 1
ATOM 1270 N N . GLU A 1 157 ? -1.526 -3.948 -5.121 1.00 91.38 157 GLU A N 1
ATOM 1271 C CA . GLU A 1 157 ? -0.892 -5.205 -5.539 1.00 91.38 157 GLU A CA 1
ATOM 1272 C C . GLU A 1 157 ? -1.548 -6.423 -4.885 1.00 91.38 157 GLU A C 1
ATOM 1274 O O . GLU A 1 157 ? -1.879 -7.381 -5.588 1.00 91.38 157 GLU A O 1
ATOM 1279 N N . SER A 1 158 ? -1.865 -6.346 -3.586 1.00 89.75 158 SER A N 1
ATOM 1280 C CA . SER A 1 158 ? -2.570 -7.418 -2.870 1.00 89.75 158 SER A CA 1
ATOM 1281 C C . SER A 1 158 ? -3.952 -7.747 -3.460 1.00 89.75 158 SER A C 1
ATOM 1283 O O . SER A 1 158 ? -4.384 -8.898 -3.435 1.00 89.75 158 SER A O 1
ATOM 1285 N N . ILE A 1 159 ? -4.647 -6.765 -4.054 1.00 91.38 159 ILE A N 1
ATOM 1286 C CA . ILE A 1 159 ? -5.950 -6.980 -4.705 1.00 91.38 159 ILE A CA 1
ATOM 1287 C C . ILE A 1 159 ? -5.784 -7.690 -6.053 1.00 91.38 159 ILE A C 1
ATOM 1289 O O . ILE A 1 159 ? -6.653 -8.483 -6.438 1.00 91.38 159 ILE A O 1
ATOM 1293 N N . ILE A 1 160 ? -4.732 -7.347 -6.803 1.00 92.94 160 ILE A N 1
ATOM 1294 C CA . ILE A 1 160 ? -4.563 -7.748 -8.208 1.00 92.94 160 ILE A CA 1
ATOM 1295 C C . ILE A 1 160 ? -3.628 -8.941 -8.398 1.00 92.94 160 ILE A C 1
ATOM 1297 O O . ILE A 1 160 ? -3.566 -9.465 -9.508 1.00 92.94 160 ILE A O 1
ATOM 1301 N N . GLN A 1 161 ? -2.929 -9.396 -7.355 1.00 87.62 161 GLN A N 1
ATOM 1302 C CA . GLN A 1 161 ? -1.962 -10.496 -7.422 1.00 87.62 161 GLN A CA 1
ATOM 1303 C C . GLN A 1 161 ? -2.526 -11.734 -8.141 1.00 87.62 161 GLN A C 1
ATOM 1305 O O . GLN A 1 161 ? -1.888 -12.271 -9.044 1.00 87.62 161 GLN A O 1
ATOM 1310 N N . GLU A 1 162 ? -3.765 -12.120 -7.826 1.00 85.50 162 GLU A N 1
ATOM 1311 C CA . GLU A 1 162 ? -4.462 -13.261 -8.441 1.00 85.50 162 GLU A CA 1
ATOM 1312 C C . GLU A 1 162 ? -5.453 -12.859 -9.552 1.00 85.50 162 GLU A C 1
ATOM 1314 O O . GLU A 1 162 ? -6.288 -13.662 -9.966 1.00 85.50 162 GLU A O 1
ATOM 1319 N N . LYS A 1 163 ? -5.383 -11.614 -10.047 1.00 90.31 163 LYS A N 1
ATOM 1320 C CA . LYS A 1 163 ? -6.332 -11.046 -11.022 1.00 90.31 163 LYS A CA 1
ATOM 1321 C C . LYS A 1 163 ? -5.616 -10.399 -12.221 1.00 90.31 163 LYS A C 1
ATOM 1323 O O . LYS A 1 163 ? -5.508 -9.166 -12.294 1.00 90.31 163 LYS A O 1
ATOM 1328 N N . PRO A 1 164 ? -5.113 -11.213 -13.172 1.00 91.31 164 PRO A N 1
ATOM 1329 C CA . PRO A 1 164 ? -4.336 -10.751 -14.326 1.00 91.31 164 PRO A CA 1
ATOM 1330 C C . PRO A 1 164 ? -5.024 -9.677 -15.176 1.00 91.31 164 PRO A C 1
ATOM 1332 O O . PRO A 1 164 ? -4.359 -8.860 -15.813 1.00 91.31 164 PRO A O 1
ATOM 1335 N N . GLU A 1 165 ? -6.356 -9.643 -15.182 1.00 92.88 165 GLU A N 1
ATOM 1336 C CA . GLU A 1 165 ? -7.158 -8.675 -15.926 1.00 92.88 165 GLU A CA 1
ATOM 1337 C C . GLU A 1 165 ? -6.940 -7.217 -15.487 1.00 92.88 165 GLU A C 1
ATOM 1339 O O . GLU A 1 165 ? -7.198 -6.306 -16.277 1.00 92.88 165 GLU A O 1
ATOM 1344 N N . TYR A 1 166 ? -6.421 -6.982 -14.274 1.00 93.00 166 TYR A N 1
ATOM 1345 C CA . TYR A 1 166 ? -6.114 -5.641 -13.761 1.00 93.00 166 TYR A CA 1
ATOM 1346 C C . TYR A 1 166 ? -4.640 -5.246 -13.905 1.00 93.00 166 TYR A C 1
ATOM 1348 O O . TYR A 1 166 ? -4.311 -4.076 -13.711 1.00 93.00 166 TYR A O 1
ATOM 1356 N N . HIS A 1 167 ? -3.744 -6.175 -14.261 1.00 94.75 167 HIS A N 1
ATOM 1357 C CA . HIS A 1 167 ? -2.294 -5.922 -14.282 1.00 94.75 167 HIS A CA 1
ATOM 1358 C C . HIS A 1 167 ? -1.913 -4.821 -15.274 1.00 94.75 167 HIS A C 1
ATOM 1360 O O . HIS A 1 167 ? -1.115 -3.946 -14.952 1.00 94.75 167 HIS A O 1
ATOM 1366 N N . SER A 1 168 ? -2.523 -4.822 -16.465 1.00 95.44 168 SER A N 1
ATOM 1367 C CA . SER A 1 168 ? -2.275 -3.780 -17.471 1.00 95.44 168 SER A CA 1
ATOM 1368 C C . SER A 1 168 ? -2.717 -2.402 -16.985 1.00 95.44 168 SER A C 1
ATOM 1370 O O . SER A 1 168 ? -1.989 -1.435 -17.179 1.00 95.44 168 SER A O 1
ATOM 1372 N N . ASP A 1 169 ? -3.888 -2.311 -16.350 1.00 94.31 169 ASP A N 1
ATOM 1373 C CA . ASP A 1 169 ? -4.429 -1.040 -15.862 1.00 94.31 169 ASP A CA 1
ATOM 1374 C C . ASP A 1 169 ? -3.599 -0.499 -14.679 1.00 94.31 169 ASP A C 1
ATOM 1376 O O . ASP A 1 169 ? -3.487 0.715 -14.514 1.00 94.31 169 ASP A O 1
ATOM 1380 N N . TYR A 1 170 ? -3.009 -1.384 -13.865 1.00 95.31 170 TYR A N 1
ATOM 1381 C CA . TYR A 1 170 ? -2.091 -1.022 -12.780 1.00 95.31 170 TYR A CA 1
ATOM 1382 C C . TYR A 1 170 ? -0.762 -0.472 -13.310 1.00 95.31 170 TYR A C 1
ATOM 1384 O O . TYR A 1 170 ? -0.377 0.643 -12.963 1.00 95.31 170 TYR A O 1
ATOM 1392 N N . ILE A 1 171 ? -0.104 -1.200 -14.218 1.00 96.56 171 ILE A N 1
ATOM 1393 C CA . ILE A 1 171 ? 1.161 -0.757 -14.823 1.00 96.56 171 ILE A CA 1
ATOM 1394 C C . ILE A 1 171 ? 0.969 0.549 -15.600 1.00 96.56 171 ILE A C 1
ATOM 1396 O O . ILE A 1 171 ? 1.764 1.478 -15.463 1.00 96.56 171 ILE A O 1
ATOM 1400 N N . GLU A 1 172 ? -0.118 0.669 -16.367 1.00 96.56 172 GLU A N 1
ATOM 1401 C CA . GLU A 1 172 ? -0.436 1.909 -17.073 1.00 96.56 172 GLU A CA 1
ATOM 1402 C C . GLU A 1 172 ? -0.620 3.081 -16.102 1.00 96.56 172 GLU A C 1
ATOM 1404 O O . GLU A 1 172 ? -0.131 4.179 -16.368 1.00 96.56 172 GLU A O 1
ATOM 1409 N N . PHE A 1 173 ? -1.283 2.858 -14.964 1.00 95.38 173 PHE A N 1
ATOM 1410 C CA . PHE A 1 173 ? -1.459 3.880 -13.937 1.00 95.38 173 PHE A CA 1
ATOM 1411 C C . PHE A 1 173 ? -0.120 4.348 -13.350 1.00 95.38 173 PHE A C 1
ATOM 1413 O O . PHE A 1 173 ? 0.127 5.554 -13.323 1.00 95.38 173 PHE A O 1
ATOM 1420 N N . LEU A 1 174 ? 0.763 3.421 -12.964 1.00 95.19 174 LEU A N 1
ATOM 1421 C CA . LEU A 1 174 ? 2.095 3.742 -12.440 1.00 95.19 174 LEU A CA 1
ATOM 1422 C C . LEU A 1 174 ? 2.905 4.590 -13.430 1.00 95.19 174 LEU A C 1
ATOM 1424 O O . LEU A 1 174 ? 3.402 5.659 -13.079 1.00 95.19 174 LEU A O 1
ATOM 1428 N N . PHE A 1 175 ? 2.972 4.188 -14.701 1.00 96.56 175 PHE A N 1
ATOM 1429 C CA . PHE A 1 175 ? 3.708 4.959 -15.706 1.00 96.56 175 PHE A CA 1
ATOM 1430 C C . PHE A 1 175 ? 3.002 6.254 -16.133 1.00 96.56 175 PHE A C 1
ATOM 1432 O O . PHE A 1 175 ? 3.657 7.192 -16.586 1.00 96.56 175 PHE A O 1
ATOM 1439 N N . ASN A 1 176 ? 1.678 6.364 -15.993 1.00 94.88 176 ASN A N 1
ATOM 1440 C CA . ASN A 1 176 ? 0.976 7.642 -16.159 1.00 94.88 176 ASN A CA 1
ATOM 1441 C C . ASN A 1 176 ? 1.387 8.654 -15.084 1.00 94.88 176 ASN A C 1
ATOM 1443 O O . ASN A 1 176 ? 1.506 9.838 -15.400 1.00 94.88 176 ASN A O 1
ATOM 1447 N N . ILE A 1 177 ? 1.642 8.193 -13.858 1.00 92.00 177 ILE A N 1
ATOM 1448 C CA . ILE A 1 177 ? 2.227 9.024 -12.805 1.00 92.00 177 ILE A CA 1
ATOM 1449 C C . ILE A 1 177 ? 3.679 9.345 -13.167 1.00 92.00 177 ILE A C 1
ATOM 1451 O O . ILE A 1 177 ? 4.019 10.520 -13.268 1.00 92.00 177 ILE A O 1
ATOM 1455 N N . LEU A 1 178 ? 4.507 8.337 -13.465 1.00 93.62 178 LEU A N 1
ATOM 1456 C CA . LEU A 1 178 ? 5.938 8.534 -13.733 1.00 93.62 178 LEU A CA 1
ATOM 1457 C C . LEU A 1 178 ? 6.227 9.518 -14.874 1.00 93.62 178 LEU A C 1
ATOM 1459 O O . LEU A 1 178 ? 7.237 10.200 -14.838 1.00 93.62 178 LEU A O 1
ATOM 1463 N N . ARG A 1 179 ? 5.335 9.678 -15.861 1.00 95.62 179 ARG A N 1
ATOM 1464 C CA . ARG A 1 179 ? 5.483 10.715 -16.907 1.00 95.62 179 ARG A CA 1
ATOM 1465 C C . ARG A 1 179 ? 5.601 12.146 -16.374 1.00 95.62 179 ARG A C 1
ATOM 1467 O O . ARG A 1 179 ? 5.980 13.033 -17.126 1.00 95.62 179 ARG A O 1
ATOM 1474 N N . LYS A 1 180 ? 5.243 12.385 -15.114 1.00 91.69 180 LYS A N 1
ATOM 1475 C CA . LYS A 1 180 ? 5.394 13.670 -14.426 1.00 91.69 180 LYS A CA 1
ATOM 1476 C C . LYS A 1 180 ? 6.588 13.674 -13.466 1.00 91.69 180 LYS A C 1
ATOM 1478 O O . LYS A 1 180 ? 6.570 14.437 -12.510 1.00 91.69 180 LYS A O 1
ATOM 1483 N N . TYR A 1 181 ? 7.602 12.839 -13.700 1.00 90.50 181 TYR A N 1
ATOM 1484 C CA . TYR A 1 181 ? 8.747 12.647 -12.802 1.00 90.50 181 TYR A CA 1
ATOM 1485 C C . TYR A 1 181 ? 9.460 13.948 -12.392 1.00 90.50 181 TYR A C 1
ATOM 1487 O O . TYR A 1 181 ? 9.998 14.030 -11.290 1.00 90.50 181 TYR A O 1
ATOM 1495 N N . GLU A 1 182 ? 9.437 14.979 -13.241 1.00 88.75 182 GLU A N 1
ATOM 1496 C CA . GLU A 1 182 ? 9.989 16.311 -12.949 1.00 88.75 182 GLU A CA 1
ATOM 1497 C C . GLU A 1 182 ? 9.295 17.007 -11.763 1.00 88.75 182 GLU A C 1
ATOM 1499 O O . GLU A 1 182 ? 9.899 17.828 -11.080 1.00 88.75 182 GLU A O 1
ATOM 1504 N N . TRP A 1 183 ? 8.027 16.670 -11.512 1.00 86.94 183 TRP A N 1
ATOM 1505 C CA . TRP A 1 183 ? 7.175 17.258 -10.472 1.00 86.94 183 TRP A CA 1
ATOM 1506 C C . TRP A 1 183 ? 7.163 16.447 -9.178 1.00 86.94 183 TRP A C 1
ATOM 1508 O O . TRP A 1 183 ? 6.486 16.816 -8.223 1.00 86.94 183 TRP A O 1
ATOM 1518 N N . HIS A 1 184 ? 7.865 15.320 -9.161 1.00 84.00 184 HIS A N 1
ATOM 1519 C CA . HIS A 1 184 ? 7.956 14.419 -8.024 1.00 84.00 184 HIS A CA 1
ATOM 1520 C C . HIS A 1 184 ? 9.355 14.468 -7.426 1.00 84.00 184 HIS A C 1
ATOM 1522 O O . HIS A 1 184 ? 10.325 14.752 -8.132 1.00 84.00 184 HIS A O 1
ATOM 1528 N N . ASN A 1 185 ? 9.472 14.119 -6.147 1.00 83.00 185 ASN A N 1
ATOM 1529 C CA . ASN A 1 185 ? 10.776 13.823 -5.568 1.00 83.00 185 ASN A CA 1
ATOM 1530 C C . ASN A 1 185 ? 11.336 12.490 -6.112 1.00 83.00 185 ASN A C 1
ATOM 1532 O O . ASN A 1 185 ? 10.599 11.621 -6.593 1.00 83.00 185 ASN A O 1
ATOM 1536 N N . ASP A 1 186 ? 12.657 12.337 -6.037 1.00 84.94 186 ASP A N 1
ATOM 1537 C CA . ASP A 1 186 ? 13.366 11.200 -6.637 1.00 84.94 186 ASP A CA 1
ATOM 1538 C C . ASP A 1 186 ? 13.041 9.870 -5.939 1.00 84.94 186 ASP A C 1
ATOM 1540 O O . ASP A 1 186 ? 13.082 8.801 -6.553 1.00 84.94 186 ASP A O 1
ATOM 1544 N N . GLU A 1 187 ? 12.678 9.930 -4.656 1.00 82.94 187 GLU A N 1
ATOM 1545 C CA . GLU A 1 187 ? 12.216 8.783 -3.875 1.00 82.94 187 GLU A CA 1
ATOM 1546 C C . GLU A 1 187 ? 10.918 8.212 -4.452 1.00 82.94 187 GLU A C 1
ATOM 1548 O O . GLU A 1 187 ? 10.813 7.012 -4.715 1.00 82.94 187 GLU A O 1
ATOM 1553 N N . TYR A 1 188 ? 9.945 9.077 -4.729 1.00 84.38 188 TYR A N 1
ATOM 1554 C CA . TYR A 1 188 ? 8.652 8.669 -5.253 1.00 84.38 188 TYR A CA 1
ATOM 1555 C C . TYR A 1 188 ? 8.754 8.087 -6.660 1.00 84.38 188 TYR A C 1
ATOM 1557 O O . TYR A 1 188 ? 8.185 7.029 -6.939 1.00 84.38 188 TYR A O 1
ATOM 1565 N N . ASN A 1 189 ? 9.545 8.719 -7.529 1.00 89.88 189 ASN A N 1
ATOM 1566 C CA . ASN A 1 189 ? 9.843 8.174 -8.852 1.00 89.88 189 ASN A CA 1
ATOM 1567 C C . ASN A 1 189 ? 10.497 6.787 -8.757 1.00 89.88 189 ASN A C 1
ATOM 1569 O O . ASN A 1 189 ? 10.129 5.874 -9.504 1.00 89.88 189 ASN A O 1
ATOM 1573 N N . ALA A 1 190 ? 11.432 6.603 -7.818 1.00 89.25 190 ALA A N 1
ATOM 1574 C CA . ALA A 1 190 ? 12.101 5.324 -7.616 1.00 89.25 190 ALA A CA 1
ATOM 1575 C C . ALA A 1 190 ? 11.145 4.245 -7.098 1.00 89.25 190 ALA A C 1
ATOM 1577 O O . ALA A 1 190 ? 11.206 3.105 -7.564 1.00 89.25 190 ALA A O 1
ATOM 1578 N N . PHE A 1 191 ? 10.220 4.582 -6.196 1.00 88.38 191 PHE A N 1
ATOM 1579 C CA . PHE A 1 191 ? 9.182 3.645 -5.771 1.00 88.38 191 PHE A CA 1
ATOM 1580 C C . PHE A 1 191 ? 8.299 3.215 -6.938 1.00 88.38 191 PHE A C 1
ATOM 1582 O O . PHE A 1 191 ? 8.128 2.015 -7.141 1.00 88.38 191 PHE A O 1
ATOM 1589 N N . ILE A 1 192 ? 7.810 4.155 -7.753 1.00 92.31 192 ILE A N 1
ATOM 1590 C CA . ILE A 1 192 ? 6.986 3.828 -8.926 1.00 92.31 192 ILE A CA 1
ATOM 1591 C C . ILE A 1 192 ? 7.712 2.834 -9.845 1.00 92.31 192 ILE A C 1
ATOM 1593 O O . ILE A 1 192 ? 7.122 1.830 -10.255 1.00 92.31 192 ILE A O 1
ATOM 1597 N N . LEU A 1 193 ? 8.998 3.073 -10.132 1.00 94.62 193 LEU A N 1
ATOM 1598 C CA . LEU A 1 193 ? 9.810 2.142 -10.919 1.00 94.62 193 LEU A CA 1
ATOM 1599 C C . LEU A 1 193 ? 9.987 0.791 -10.228 1.00 94.62 193 LEU A C 1
ATOM 1601 O O . LEU A 1 193 ? 9.865 -0.242 -10.883 1.00 94.62 193 LEU A O 1
ATOM 1605 N N . SER A 1 194 ? 10.272 0.778 -8.925 1.00 93.12 194 SER A N 1
ATOM 1606 C CA . SER A 1 194 ? 10.459 -0.456 -8.160 1.00 93.12 194 SER A CA 1
ATOM 1607 C C . SER A 1 194 ? 9.212 -1.340 -8.223 1.00 93.12 194 SER A C 1
ATOM 1609 O O . SER A 1 194 ? 9.313 -2.501 -8.626 1.00 93.12 194 SER A O 1
ATOM 1611 N N . TYR A 1 195 ? 8.034 -0.777 -7.940 1.00 93.44 195 TYR A N 1
ATOM 1612 C CA . TYR A 1 195 ? 6.751 -1.480 -8.021 1.00 93.44 195 TYR A CA 1
ATOM 1613 C C . TYR A 1 195 ? 6.473 -1.990 -9.438 1.00 93.44 195 TYR A C 1
ATOM 1615 O O . TYR A 1 195 ? 6.288 -3.188 -9.646 1.00 93.44 195 TYR A O 1
ATOM 1623 N N . ALA A 1 196 ? 6.558 -1.125 -10.454 1.00 95.94 196 ALA A N 1
ATOM 1624 C CA . ALA A 1 196 ? 6.279 -1.522 -11.834 1.00 95.94 196 ALA A CA 1
ATOM 1625 C C . ALA A 1 196 ? 7.217 -2.639 -12.339 1.00 95.94 196 ALA A C 1
ATOM 1627 O O . ALA A 1 196 ? 6.777 -3.591 -12.996 1.00 95.94 196 ALA A O 1
ATOM 1628 N N . LEU A 1 197 ? 8.518 -2.533 -12.048 1.00 96.12 197 LEU A N 1
ATOM 1629 C CA . LEU A 1 197 ? 9.523 -3.495 -12.500 1.00 96.12 197 LEU A CA 1
ATOM 1630 C C . LEU A 1 197 ? 9.446 -4.824 -11.749 1.00 96.12 197 LEU A C 1
ATOM 1632 O O . LEU A 1 197 ? 9.689 -5.857 -12.364 1.00 96.12 197 LEU A O 1
ATOM 1636 N N . ASN A 1 198 ? 9.130 -4.822 -10.452 1.00 94.44 198 ASN A N 1
ATOM 1637 C CA . ASN A 1 198 ? 9.018 -6.056 -9.670 1.00 94.44 198 ASN A CA 1
ATOM 1638 C C . ASN A 1 198 ? 7.695 -6.781 -9.941 1.00 94.44 198 ASN A C 1
ATOM 1640 O O . ASN A 1 198 ? 7.682 -8.009 -10.001 1.00 94.44 198 ASN A O 1
ATOM 1644 N N . PHE A 1 199 ? 6.609 -6.034 -10.152 1.00 95.06 199 PHE A N 1
ATOM 1645 C CA . PHE A 1 199 ? 5.288 -6.606 -10.375 1.00 95.06 199 PHE A CA 1
ATOM 1646 C C . PHE A 1 199 ? 5.154 -7.254 -11.753 1.00 95.06 199 PHE A C 1
ATOM 1648 O O . PHE A 1 199 ? 4.756 -8.412 -11.881 1.00 95.06 199 PHE A O 1
ATOM 1655 N N . SER A 1 200 ? 5.481 -6.514 -12.818 1.00 95.19 200 SER A N 1
ATOM 1656 C CA . SER A 1 200 ? 5.357 -7.035 -14.179 1.00 95.19 200 SER A CA 1
ATOM 1657 C C . SER A 1 200 ? 6.420 -6.464 -15.117 1.00 95.19 200 SER A C 1
ATOM 1659 O O . SER A 1 200 ? 6.128 -5.567 -15.913 1.00 95.19 200 SER A O 1
ATOM 1661 N N . PRO A 1 201 ? 7.643 -7.032 -15.121 1.00 95.06 201 PRO A N 1
ATOM 1662 C CA . PRO A 1 201 ? 8.688 -6.604 -16.049 1.00 95.06 201 PRO A CA 1
ATOM 1663 C C . PRO A 1 201 ? 8.232 -6.659 -17.514 1.00 95.06 201 PRO A C 1
ATOM 1665 O O . PRO A 1 201 ? 8.539 -5.778 -18.311 1.00 95.06 201 PRO A O 1
ATOM 1668 N N . LYS A 1 202 ? 7.424 -7.666 -17.869 1.00 94.88 202 LYS A N 1
ATOM 1669 C CA . LYS A 1 202 ? 6.898 -7.835 -19.227 1.00 94.88 202 LYS A CA 1
ATOM 1670 C C . LYS A 1 202 ? 6.020 -6.664 -19.678 1.00 94.88 202 LYS A C 1
ATOM 1672 O O . LYS A 1 202 ? 6.126 -6.254 -20.827 1.00 94.88 202 LYS A O 1
ATOM 1677 N N . LEU A 1 203 ? 5.133 -6.167 -18.814 1.00 95.81 203 LEU A N 1
ATOM 1678 C CA . LEU A 1 203 ? 4.282 -5.018 -19.139 1.00 95.81 203 LEU A CA 1
ATOM 1679 C C . LEU A 1 203 ? 5.076 -3.708 -19.066 1.00 95.81 203 LEU A C 1
ATOM 1681 O O . LEU A 1 203 ? 4.877 -2.824 -19.893 1.00 95.81 203 LEU A O 1
ATOM 1685 N N . SER A 1 204 ? 6.013 -3.610 -18.122 1.00 97.44 204 SER A N 1
ATOM 1686 C CA . SER A 1 204 ? 6.887 -2.446 -17.946 1.00 97.44 204 SER A CA 1
ATOM 1687 C C . SER A 1 204 ? 7.857 -2.228 -19.110 1.00 97.44 204 SER A C 1
ATOM 1689 O O . SER A 1 204 ? 8.256 -1.095 -19.368 1.00 97.44 204 SER A O 1
ATOM 1691 N N . LEU A 1 205 ? 8.182 -3.278 -19.872 1.00 95.75 205 LEU A N 1
ATOM 1692 C CA . LEU A 1 205 ? 9.006 -3.187 -21.080 1.00 95.75 205 LEU A CA 1
ATOM 1693 C C . LEU A 1 205 ? 8.444 -2.198 -22.113 1.00 95.75 205 LEU A C 1
ATOM 1695 O O . LEU A 1 205 ? 9.212 -1.526 -22.800 1.00 95.75 205 LEU A O 1
ATOM 1699 N N . ASP A 1 206 ? 7.119 -2.055 -22.185 1.00 96.06 206 ASP A N 1
ATOM 1700 C CA . ASP A 1 206 ? 6.459 -1.104 -23.084 1.00 96.06 206 ASP A CA 1
ATOM 1701 C C . ASP A 1 206 ? 6.790 0.371 -22.772 1.00 96.06 206 ASP A C 1
ATOM 1703 O O . ASP A 1 206 ? 6.438 1.256 -23.554 1.00 96.06 206 ASP A O 1
ATOM 1707 N N . TYR A 1 207 ? 7.434 0.639 -21.633 1.00 97.94 207 TYR A N 1
ATOM 1708 C CA . TYR A 1 207 ? 7.783 1.967 -21.133 1.00 97.94 207 TYR A CA 1
ATOM 1709 C C . TYR A 1 207 ? 9.302 2.180 -21.029 1.00 97.94 207 TYR A C 1
ATOM 1711 O O . TYR A 1 207 ? 9.739 3.131 -20.386 1.00 97.94 207 TYR A O 1
ATOM 1719 N N . ILE A 1 208 ? 10.116 1.327 -21.667 1.00 96.81 208 ILE A N 1
ATOM 1720 C CA . ILE A 1 208 ? 11.586 1.380 -21.587 1.00 96.81 208 ILE A CA 1
ATOM 1721 C C . ILE A 1 208 ? 12.180 2.758 -21.905 1.00 96.81 208 ILE A C 1
ATOM 1723 O O . ILE A 1 208 ? 13.139 3.164 -21.253 1.00 96.81 208 ILE A O 1
ATOM 1727 N N . ASP A 1 209 ? 11.618 3.490 -22.866 1.00 96.44 209 ASP A N 1
ATOM 1728 C CA . ASP A 1 209 ? 12.140 4.807 -23.241 1.00 96.44 209 ASP A CA 1
ATOM 1729 C C . ASP A 1 209 ? 11.974 5.816 -22.097 1.00 96.44 209 ASP A C 1
ATOM 1731 O O . ASP A 1 209 ? 12.939 6.486 -21.741 1.00 96.44 209 ASP A O 1
ATOM 1735 N N . LEU A 1 210 ? 10.806 5.829 -21.442 1.00 97.88 210 LEU A N 1
ATOM 1736 C CA . LEU A 1 210 ? 10.563 6.651 -20.252 1.00 97.88 210 LEU A CA 1
ATOM 1737 C C . LEU A 1 210 ? 11.450 6.212 -19.080 1.00 97.88 210 LEU A C 1
ATOM 1739 O O . LEU A 1 210 ? 11.977 7.049 -18.360 1.00 97.88 210 LEU A O 1
ATOM 1743 N N . ILE A 1 211 ? 11.645 4.904 -18.887 1.00 97.38 211 ILE A N 1
ATOM 1744 C CA . ILE A 1 211 ? 12.540 4.392 -17.837 1.00 97.38 211 ILE A CA 1
ATOM 1745 C C . ILE A 1 211 ? 13.959 4.933 -18.055 1.00 97.38 211 ILE A C 1
ATOM 1747 O O . ILE A 1 211 ? 14.568 5.466 -17.132 1.00 97.38 211 ILE A O 1
ATOM 1751 N N . ARG A 1 212 ? 14.483 4.826 -19.282 1.00 96.00 212 ARG A N 1
ATOM 1752 C CA . ARG A 1 212 ? 15.817 5.326 -19.642 1.00 96.00 212 ARG A CA 1
ATOM 1753 C C . ARG A 1 212 ? 15.934 6.837 -19.491 1.00 96.00 212 ARG A C 1
ATOM 1755 O O . ARG A 1 212 ? 16.961 7.291 -19.003 1.00 96.00 212 ARG A O 1
ATOM 1762 N N . GLU A 1 213 ? 14.907 7.581 -19.887 1.00 94.88 213 GLU A N 1
ATOM 1763 C CA . GLU A 1 213 ? 14.823 9.035 -19.728 1.00 94.88 213 GLU A CA 1
ATOM 1764 C C . GLU A 1 213 ? 14.911 9.437 -18.251 1.00 94.88 213 GLU A C 1
ATOM 1766 O O . GLU A 1 213 ? 15.796 10.197 -17.878 1.00 94.88 213 GLU A O 1
ATOM 1771 N N . VAL A 1 214 ? 14.091 8.837 -17.385 1.00 92.62 214 VAL A N 1
ATOM 1772 C CA . VAL A 1 214 ? 14.089 9.122 -15.940 1.00 92.62 214 VAL A CA 1
ATOM 1773 C C . VAL A 1 214 ? 15.453 8.837 -15.293 1.00 92.62 214 VAL A C 1
ATOM 1775 O O . VAL A 1 214 ? 15.909 9.611 -14.451 1.00 92.62 214 VAL A O 1
ATOM 1778 N N . PHE A 1 215 ? 16.127 7.748 -15.689 1.00 92.19 215 PHE A N 1
ATOM 1779 C CA . PHE A 1 215 ? 17.492 7.456 -15.233 1.00 92.19 215 PHE A CA 1
ATOM 1780 C C . PHE A 1 215 ? 18.529 8.441 -15.791 1.00 92.19 215 PHE A C 1
ATOM 1782 O O . PHE A 1 215 ? 19.475 8.775 -15.083 1.00 92.19 215 PHE A O 1
ATOM 1789 N N . ALA A 1 216 ? 18.385 8.879 -17.044 1.00 86.50 216 ALA A N 1
ATOM 1790 C CA . ALA A 1 216 ? 19.305 9.821 -17.683 1.00 86.50 216 ALA A CA 1
ATOM 1791 C C . ALA A 1 216 ? 19.216 11.229 -17.080 1.00 86.50 216 ALA A C 1
ATOM 1793 O O . ALA A 1 216 ? 20.231 11.911 -16.992 1.00 86.50 216 ALA A O 1
ATOM 1794 N N . GLU A 1 217 ? 18.024 11.626 -16.637 1.00 87.75 217 GLU A N 1
ATOM 1795 C CA . GLU A 1 217 ? 17.768 12.888 -15.934 1.00 87.75 217 GLU A CA 1
ATOM 1796 C C . GLU A 1 217 ? 18.083 12.809 -14.426 1.00 87.75 217 GLU A C 1
ATOM 1798 O O . GLU A 1 217 ? 17.874 13.778 -13.701 1.00 87.75 217 GLU A O 1
ATOM 1803 N N . GLU A 1 218 ? 18.567 11.660 -13.933 1.00 86.81 218 GLU A N 1
ATOM 1804 C CA . GLU A 1 218 ? 18.935 11.434 -12.525 1.00 86.81 218 GLU A CA 1
ATOM 1805 C C . GLU A 1 218 ? 17.772 11.680 -11.536 1.00 86.81 218 GLU A C 1
ATOM 1807 O O . GLU A 1 218 ? 17.972 12.099 -10.401 1.00 86.81 218 GLU A O 1
ATOM 1812 N N . ARG A 1 219 ? 16.529 11.380 -11.948 1.00 89.44 219 ARG A 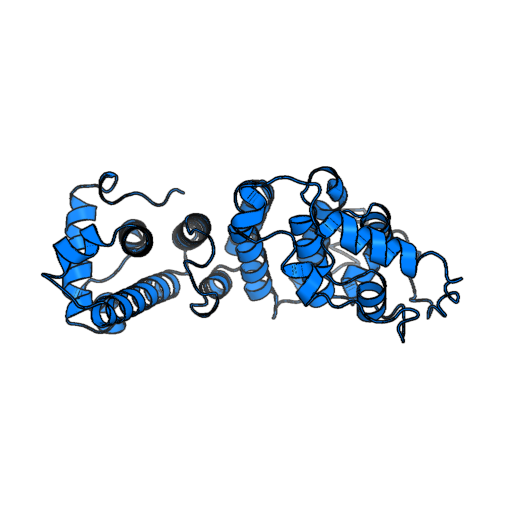N 1
ATOM 1813 C CA . ARG A 1 219 ? 15.292 11.681 -11.189 1.00 89.44 219 ARG A CA 1
ATOM 1814 C C . ARG A 1 219 ? 14.792 10.543 -10.302 1.00 89.44 219 ARG A C 1
ATOM 1816 O O . ARG A 1 219 ? 13.591 10.447 -10.040 1.00 89.44 219 ARG A O 1
ATOM 1823 N N . VAL A 1 220 ? 15.686 9.643 -9.891 1.00 87.38 220 VAL A N 1
ATOM 1824 C CA . VAL A 1 220 ? 15.374 8.439 -9.102 1.00 87.38 220 VAL A CA 1
ATOM 1825 C C . VAL A 1 220 ? 16.463 8.114 -8.086 1.00 87.38 220 VAL A C 1
ATOM 1827 O O . VAL A 1 220 ? 17.654 8.165 -8.387 1.00 87.38 220 VAL A O 1
ATOM 1830 N N . LEU A 1 221 ? 16.056 7.676 -6.894 1.00 83.44 221 LEU A N 1
ATOM 1831 C CA . LEU A 1 221 ? 16.965 7.119 -5.893 1.00 83.44 221 LEU A CA 1
ATOM 1832 C C . LEU A 1 221 ? 17.342 5.661 -6.198 1.00 83.44 221 LEU A C 1
ATOM 1834 O O . LEU A 1 221 ? 16.551 4.729 -6.023 1.00 83.44 221 LEU A O 1
ATOM 1838 N N . LEU A 1 222 ? 18.610 5.449 -6.559 1.00 84.00 222 LEU A N 1
ATOM 1839 C CA . LEU A 1 222 ? 19.156 4.122 -6.876 1.00 84.00 222 LEU A CA 1
ATOM 1840 C C . LEU A 1 222 ? 19.050 3.130 -5.707 1.00 84.00 222 LEU A C 1
ATOM 1842 O O . LEU A 1 222 ? 18.886 1.935 -5.933 1.00 84.00 222 LEU A O 1
ATOM 1846 N N . GLY A 1 223 ? 19.104 3.614 -4.460 1.00 80.38 223 GLY A N 1
ATOM 1847 C CA . GLY A 1 223 ? 18.936 2.789 -3.257 1.00 80.38 223 GLY A CA 1
ATOM 1848 C C . GLY A 1 223 ? 17.572 2.088 -3.156 1.00 80.38 223 GLY A C 1
ATOM 1849 O O . GLY A 1 223 ? 17.437 1.135 -2.390 1.00 80.38 223 GLY A O 1
ATOM 1850 N N . ILE A 1 224 ? 16.578 2.536 -3.933 1.00 83.19 224 ILE A N 1
ATOM 1851 C CA . ILE A 1 224 ? 15.212 1.996 -3.949 1.00 83.19 224 ILE A CA 1
ATOM 1852 C C . ILE A 1 224 ? 14.969 1.141 -5.195 1.00 83.19 224 ILE A C 1
ATOM 1854 O O . ILE A 1 224 ? 14.545 -0.009 -5.077 1.00 83.19 224 ILE A O 1
ATOM 1858 N N . CYS A 1 225 ? 15.223 1.678 -6.393 1.00 88.00 225 CYS A N 1
ATOM 1859 C CA . CYS A 1 225 ? 14.894 0.984 -7.645 1.00 88.00 225 CYS A CA 1
ATOM 1860 C C . CYS A 1 225 ? 16.052 0.180 -8.257 1.00 88.00 225 CYS A C 1
ATOM 1862 O O . CYS A 1 225 ? 15.816 -0.601 -9.182 1.00 88.00 225 CYS A O 1
ATOM 1864 N N . GLY A 1 226 ? 17.276 0.336 -7.745 1.00 90.69 226 GLY A N 1
ATOM 1865 C CA . GLY A 1 226 ? 18.495 -0.074 -8.442 1.00 90.69 226 GLY A CA 1
ATOM 1866 C C . GLY A 1 226 ? 18.851 0.904 -9.563 1.00 90.69 226 GLY A C 1
ATOM 1867 O O . GLY A 1 226 ? 18.218 1.949 -9.718 1.00 90.69 226 GLY A O 1
ATOM 1868 N N . ASP A 1 227 ? 19.871 0.575 -10.352 1.00 91.50 227 ASP A N 1
ATOM 1869 C CA . ASP A 1 227 ? 20.248 1.380 -11.519 1.00 91.50 227 ASP A CA 1
ATOM 1870 C C . ASP A 1 227 ? 19.631 0.884 -12.833 1.00 91.50 227 ASP A C 1
ATOM 1872 O O . ASP A 1 227 ? 18.903 -0.110 -12.887 1.00 91.50 227 ASP A O 1
ATOM 1876 N N . LEU A 1 228 ? 19.933 1.596 -13.922 1.00 93.56 228 LEU A N 1
ATOM 1877 C CA . LEU A 1 228 ? 19.422 1.261 -15.246 1.00 93.56 228 LEU A CA 1
ATOM 1878 C C . LEU A 1 228 ? 19.816 -0.158 -15.688 1.00 93.56 228 LEU A C 1
ATOM 1880 O O . LEU A 1 228 ? 19.035 -0.806 -16.379 1.00 93.56 228 LEU A O 1
ATOM 1884 N N . GLU A 1 229 ? 20.990 -0.670 -15.301 1.00 93.31 229 GLU A N 1
ATOM 1885 C CA . GLU A 1 229 ? 21.374 -2.034 -15.676 1.00 93.31 229 GLU A CA 1
ATOM 1886 C C . GLU A 1 229 ? 20.514 -3.072 -14.956 1.00 93.31 229 GLU A C 1
ATOM 1888 O O . GLU A 1 229 ? 20.106 -4.049 -15.583 1.00 93.31 229 GLU A O 1
ATOM 1893 N N . ASP A 1 230 ? 20.191 -2.852 -13.677 1.00 94.25 230 ASP A N 1
ATOM 1894 C CA . ASP A 1 230 ? 19.246 -3.711 -12.957 1.00 94.25 230 ASP A CA 1
ATOM 1895 C C . ASP A 1 230 ? 17.861 -3.681 -13.609 1.00 94.25 230 ASP A C 1
ATOM 1897 O O . ASP A 1 230 ? 17.241 -4.733 -13.781 1.00 94.25 230 ASP A O 1
ATOM 1901 N N . ALA A 1 231 ? 17.384 -2.498 -14.010 1.00 95.25 231 ALA A N 1
ATOM 1902 C CA . ALA A 1 231 ? 16.117 -2.364 -14.720 1.00 95.25 231 ALA A CA 1
ATOM 1903 C C . ALA A 1 231 ? 16.141 -3.124 -16.057 1.00 95.25 231 ALA A C 1
ATOM 1905 O O . ALA A 1 231 ? 15.257 -3.934 -16.324 1.00 95.25 231 ALA A O 1
ATOM 1906 N N . GLU A 1 232 ? 17.175 -2.941 -16.880 1.00 95.00 232 GLU A N 1
ATOM 1907 C CA . GLU A 1 232 ? 17.314 -3.638 -18.164 1.00 95.00 232 GLU A CA 1
ATOM 1908 C C . GLU A 1 232 ? 17.441 -5.160 -18.010 1.00 95.00 232 GLU A C 1
ATOM 1910 O O . GLU A 1 232 ? 16.906 -5.900 -18.839 1.00 95.00 232 GLU A O 1
ATOM 1915 N N . ILE A 1 233 ? 18.101 -5.639 -16.951 1.00 93.56 233 ILE A N 1
ATOM 1916 C CA . ILE A 1 233 ? 18.165 -7.070 -16.622 1.00 93.56 233 ILE A CA 1
ATOM 1917 C C . ILE A 1 233 ? 16.779 -7.590 -16.234 1.00 93.56 233 ILE A C 1
ATOM 1919 O O . ILE A 1 233 ? 16.344 -8.604 -16.781 1.00 93.56 233 ILE A O 1
ATOM 1923 N N . LYS A 1 234 ? 16.045 -6.889 -15.354 1.00 94.94 234 LYS A N 1
ATOM 1924 C CA . LYS A 1 234 ? 14.664 -7.261 -14.983 1.00 94.94 234 LYS A CA 1
ATOM 1925 C C . LYS A 1 234 ? 13.747 -7.328 -16.205 1.00 94.94 234 LYS A C 1
ATOM 1927 O O . LYS A 1 234 ? 12.917 -8.227 -16.304 1.00 94.94 234 LYS A O 1
ATOM 1932 N N . LEU A 1 235 ? 13.924 -6.405 -17.148 1.00 94.81 235 LEU A N 1
ATOM 1933 C CA . LEU A 1 235 ? 13.164 -6.334 -18.397 1.00 94.81 235 LEU A CA 1
ATOM 1934 C C . LEU A 1 235 ? 13.614 -7.355 -19.460 1.00 94.81 235 LEU A C 1
ATOM 1936 O O . LEU A 1 235 ? 12.988 -7.447 -20.514 1.00 94.81 235 LEU A O 1
ATOM 1940 N N . GLY A 1 236 ? 14.688 -8.116 -19.216 1.00 93.44 236 GLY A N 1
ATOM 1941 C CA . GLY A 1 236 ? 15.229 -9.093 -20.166 1.00 93.44 236 GLY A CA 1
ATOM 1942 C C . GLY A 1 236 ? 15.950 -8.478 -21.372 1.00 93.44 236 GLY A C 1
ATOM 1943 O O . GLY A 1 236 ? 16.200 -9.169 -22.356 1.00 93.44 236 GLY A O 1
ATOM 1944 N N . LEU A 1 237 ? 16.296 -7.189 -21.315 1.00 90.88 237 LEU A N 1
ATOM 1945 C CA . LEU A 1 237 ? 17.054 -6.482 -22.356 1.00 90.88 237 LEU A CA 1
ATOM 1946 C C . LEU A 1 237 ? 18.563 -6.719 -22.242 1.00 90.88 237 LEU A C 1
ATOM 1948 O O . LEU A 1 237 ? 19.301 -6.512 -23.206 1.00 90.88 237 LEU A O 1
ATOM 1952 N N . ARG A 1 238 ? 19.013 -7.149 -21.062 1.00 90.50 238 ARG A N 1
ATOM 1953 C CA . ARG A 1 238 ? 20.414 -7.364 -20.705 1.00 90.50 238 ARG A CA 1
ATOM 1954 C C . ARG A 1 238 ? 20.556 -8.690 -19.958 1.00 90.50 238 ARG A C 1
ATOM 1956 O O . ARG A 1 238 ? 19.744 -9.005 -19.096 1.00 90.50 238 ARG A O 1
ATOM 1963 N N . THR A 1 239 ? 21.594 -9.460 -20.280 1.00 89.69 239 THR A N 1
ATOM 1964 C CA . THR A 1 239 ? 21.875 -10.754 -19.629 1.00 89.69 239 THR A CA 1
ATOM 1965 C C . THR A 1 239 ? 22.852 -10.639 -18.465 1.00 89.69 239 THR A C 1
ATOM 1967 O O . THR A 1 239 ? 22.758 -11.401 -17.510 1.00 89.69 239 THR A O 1
ATOM 1970 N N . GLU A 1 240 ? 23.791 -9.697 -18.537 1.00 88.75 240 GLU A N 1
ATOM 1971 C CA . GLU A 1 240 ? 24.817 -9.481 -17.519 1.00 88.75 240 GLU A CA 1
ATOM 1972 C C . GLU A 1 240 ? 25.180 -8.003 -17.401 1.00 88.75 240 GLU A C 1
ATOM 1974 O O . GLU A 1 240 ? 24.973 -7.217 -18.330 1.00 88.75 240 GLU A O 1
ATOM 1979 N N . ARG A 1 241 ? 25.719 -7.623 -16.241 1.00 88.69 241 ARG A N 1
ATOM 1980 C CA . ARG A 1 241 ? 26.144 -6.248 -15.993 1.00 88.69 241 ARG A CA 1
ATOM 1981 C C . ARG A 1 241 ? 27.445 -5.938 -16.732 1.00 88.69 241 ARG A C 1
ATOM 1983 O O . ARG A 1 241 ? 28.362 -6.753 -16.759 1.00 88.69 241 ARG A O 1
ATOM 1990 N N . ALA A 1 242 ? 27.533 -4.730 -17.276 1.00 86.38 242 ALA A N 1
ATOM 1991 C CA . ALA A 1 242 ? 28.756 -4.172 -17.848 1.00 86.38 242 ALA A CA 1
ATOM 1992 C C . ALA A 1 242 ? 29.582 -3.429 -16.786 1.00 86.38 242 ALA A C 1
ATOM 1994 O O . ALA A 1 242 ? 30.794 -3.268 -16.938 1.00 86.38 242 ALA A O 1
ATOM 1995 N N . THR A 1 243 ? 28.926 -2.974 -15.715 1.00 82.12 243 THR A N 1
ATOM 1996 C CA . THR A 1 243 ? 29.548 -2.276 -14.586 1.00 82.12 243 THR A CA 1
ATOM 1997 C C . THR A 1 243 ? 29.441 -3.086 -13.291 1.00 82.12 243 THR A C 1
ATOM 1999 O O . THR A 1 243 ? 28.484 -3.853 -13.113 1.00 82.12 243 THR A O 1
ATOM 2002 N N . PRO A 1 244 ? 30.403 -2.928 -12.358 1.00 84.25 244 PRO A N 1
ATOM 2003 C CA . PRO A 1 244 ? 30.268 -3.476 -11.015 1.00 84.25 244 PRO A CA 1
ATOM 2004 C C . PRO A 1 244 ? 28.944 -3.041 -10.386 1.00 84.25 244 PRO A C 1
ATOM 2006 O O . PRO A 1 244 ? 28.506 -1.909 -10.576 1.00 84.25 244 PRO A O 1
ATOM 2009 N N . LYS A 1 245 ? 28.296 -3.946 -9.651 1.00 83.12 245 LYS A N 1
ATOM 2010 C CA . LYS A 1 245 ? 27.037 -3.628 -8.978 1.00 83.12 245 LYS A CA 1
ATOM 2011 C C . LYS A 1 245 ? 27.293 -2.609 -7.853 1.00 83.12 245 LYS A C 1
ATOM 2013 O O . LYS A 1 245 ? 28.113 -2.911 -6.983 1.00 83.12 245 LYS A O 1
ATOM 2018 N N . PRO A 1 246 ? 26.604 -1.453 -7.836 1.00 81.25 246 PRO A N 1
ATOM 2019 C CA . PRO A 1 246 ? 26.668 -0.511 -6.725 1.00 81.25 246 PRO A CA 1
ATOM 2020 C C . PRO A 1 246 ? 26.255 -1.142 -5.393 1.00 81.25 246 PRO A C 1
ATOM 2022 O O . PRO A 1 246 ? 25.407 -2.037 -5.340 1.00 81.25 246 PRO A O 1
ATOM 2025 N N . ASN A 1 247 ? 26.799 -0.617 -4.295 1.00 79.25 247 ASN A N 1
ATOM 2026 C CA . ASN A 1 247 ? 26.310 -0.934 -2.959 1.00 79.25 247 ASN A CA 1
ATOM 2027 C C . ASN A 1 247 ? 25.081 -0.069 -2.630 1.00 79.25 247 ASN A C 1
ATOM 2029 O O . ASN A 1 247 ? 25.194 1.022 -2.076 1.00 79.25 247 ASN A O 1
ATOM 2033 N N . TYR A 1 248 ? 23.890 -0.562 -2.971 1.00 76.50 248 TYR A N 1
ATOM 2034 C CA . TYR A 1 248 ? 22.641 0.176 -2.754 1.00 76.50 248 TYR A CA 1
ATOM 2035 C C . TYR A 1 248 ? 22.309 0.428 -1.281 1.00 76.50 248 TYR A C 1
ATOM 2037 O O . TYR A 1 248 ? 21.602 1.386 -0.993 1.00 76.50 248 TYR A O 1
ATOM 2045 N N . ASN A 1 249 ? 22.830 -0.379 -0.350 1.00 67.00 249 ASN A N 1
ATOM 2046 C CA . ASN A 1 249 ? 22.609 -0.149 1.078 1.00 67.00 249 ASN A CA 1
ATOM 2047 C C . ASN A 1 249 ? 23.321 1.123 1.540 1.00 67.00 249 ASN A C 1
ATOM 2049 O O . ASN A 1 249 ? 22.714 1.935 2.226 1.00 67.00 249 ASN A O 1
ATOM 2053 N N . GLU A 1 250 ? 24.565 1.345 1.113 1.00 64.06 250 GLU A N 1
ATOM 2054 C CA . GLU A 1 250 ? 25.270 2.604 1.388 1.00 64.06 250 GLU A CA 1
ATOM 2055 C C . GLU A 1 250 ? 24.528 3.791 0.763 1.00 64.06 250 GLU A C 1
ATOM 2057 O O . GLU A 1 250 ? 24.335 4.807 1.421 1.00 64.06 250 GLU A O 1
ATOM 2062 N N . LEU A 1 251 ? 23.996 3.623 -0.452 1.00 60.44 251 LEU A N 1
ATOM 2063 C CA . LEU A 1 251 ? 23.194 4.641 -1.142 1.00 60.44 251 LEU A CA 1
ATOM 2064 C C . LEU A 1 251 ? 21.806 4.881 -0.519 1.00 60.44 251 LEU A C 1
ATOM 2066 O O . LEU A 1 251 ? 21.201 5.915 -0.783 1.00 60.44 251 LEU A O 1
ATOM 2070 N N . ARG A 1 252 ? 21.288 3.956 0.300 1.00 53.56 252 ARG A N 1
ATOM 2071 C CA . ARG A 1 252 ? 19.972 4.066 0.954 1.00 53.56 252 ARG A CA 1
ATOM 2072 C C . ARG A 1 252 ? 20.013 4.889 2.246 1.00 53.56 252 ARG A C 1
ATOM 2074 O O . ARG A 1 252 ? 19.014 5.510 2.580 1.00 53.56 252 ARG A O 1
ATOM 2081 N N . TYR A 1 253 ? 21.147 4.918 2.950 1.00 47.12 253 TYR A N 1
ATOM 2082 C CA . TYR A 1 253 ? 21.290 5.600 4.249 1.00 47.12 253 TYR A CA 1
ATOM 2083 C C . TYR A 1 253 ? 21.870 7.022 4.167 1.00 47.12 253 TYR A C 1
ATOM 2085 O O . TYR A 1 253 ? 21.932 7.716 5.176 1.00 47.12 253 TYR A O 1
ATOM 2093 N N . LEU A 1 254 ? 22.270 7.482 2.980 1.00 45.06 254 LEU A N 1
ATOM 2094 C CA . LEU A 1 254 ? 22.936 8.778 2.764 1.00 45.06 254 LEU A CA 1
ATOM 2095 C C . LEU A 1 254 ? 21.987 9.987 2.626 1.00 45.06 254 LEU A C 1
ATOM 2097 O O . LEU A 1 254 ? 22.419 11.059 2.204 1.00 45.06 254 LEU A O 1
ATOM 2101 N N . GLY A 1 255 ? 20.701 9.815 2.938 1.00 43.16 255 GLY A N 1
ATOM 2102 C CA . GLY A 1 255 ? 19.691 10.880 2.886 1.00 43.16 255 GLY A CA 1
ATOM 2103 C C . GLY A 1 255 ? 18.572 10.744 3.921 1.00 43.16 255 GLY A C 1
ATOM 2104 O O . GLY A 1 255 ? 17.533 11.376 3.770 1.00 43.16 255 GLY A O 1
ATOM 2105 N N . SER A 1 256 ? 18.751 9.898 4.941 1.00 41.25 256 SER A N 1
ATOM 2106 C CA . SER A 1 256 ? 17.702 9.558 5.911 1.00 41.25 256 SER A CA 1
ATOM 2107 C C . SER A 1 256 ? 18.159 9.638 7.371 1.00 41.25 256 SER A C 1
ATOM 2109 O O . SER A 1 256 ? 17.454 9.139 8.249 1.00 41.25 256 SER A O 1
ATOM 2111 N N . SER A 1 257 ? 19.339 10.198 7.668 1.00 42.56 257 SER A N 1
ATOM 2112 C CA . SER A 1 257 ? 19.752 10.374 9.060 1.00 42.56 257 SER A CA 1
ATOM 2113 C C . SER A 1 257 ? 19.155 11.665 9.630 1.00 42.56 257 SER A C 1
ATOM 2115 O O . SER A 1 257 ? 19.113 12.702 8.974 1.00 42.56 257 SER A O 1
ATOM 2117 N N . PHE A 1 258 ? 18.692 11.606 10.879 1.00 39.28 258 PHE A N 1
ATOM 2118 C CA . PHE A 1 258 ? 18.175 12.762 11.625 1.00 39.28 258 PHE A CA 1
ATOM 2119 C C . PHE A 1 258 ? 19.213 13.907 11.721 1.00 39.28 258 PHE A C 1
ATOM 2121 O O . PHE A 1 258 ? 18.841 15.071 11.860 1.00 39.28 258 PHE A O 1
ATOM 2128 N N . ASP A 1 259 ? 20.506 13.576 11.600 1.00 36.94 259 ASP A N 1
ATOM 2129 C CA . ASP A 1 259 ? 21.636 14.513 11.572 1.00 36.94 259 ASP A CA 1
ATOM 2130 C C . ASP A 1 259 ? 21.727 15.310 10.255 1.00 36.94 259 ASP A C 1
ATOM 2132 O O . ASP A 1 259 ? 22.088 16.490 10.281 1.00 36.94 259 ASP A O 1
ATOM 2136 N N . ASP A 1 260 ? 21.330 14.726 9.116 1.00 44.72 260 ASP A N 1
ATOM 2137 C CA . ASP A 1 260 ? 21.352 15.397 7.802 1.00 44.72 260 ASP A CA 1
ATOM 2138 C C . ASP A 1 260 ? 20.328 16.546 7.718 1.00 44.72 260 ASP A C 1
ATOM 2140 O O . ASP A 1 260 ? 20.499 17.494 6.951 1.00 44.72 260 ASP A O 1
ATOM 2144 N N . MET A 1 261 ? 19.278 16.508 8.548 1.00 44.44 261 MET A N 1
ATOM 2145 C CA . MET A 1 261 ? 18.252 17.556 8.618 1.00 44.44 261 MET A CA 1
ATOM 2146 C C . MET A 1 261 ? 18.715 18.796 9.408 1.00 44.44 261 MET A C 1
ATOM 2148 O O . MET A 1 261 ? 18.152 19.880 9.244 1.00 44.44 261 MET A O 1
ATOM 2152 N N . LEU A 1 262 ? 19.735 18.650 10.264 1.00 44.12 262 LEU A N 1
ATOM 2153 C CA . LEU A 1 262 ? 20.252 19.717 11.129 1.00 44.12 262 LEU A CA 1
ATOM 2154 C C . LEU A 1 262 ? 21.493 20.424 10.552 1.00 44.12 262 LEU A C 1
ATOM 2156 O O . LEU A 1 262 ? 21.765 21.553 10.959 1.00 44.12 262 LEU A O 1
ATOM 2160 N N . ASN A 1 263 ? 22.210 19.818 9.595 1.00 44.00 263 ASN A N 1
ATOM 2161 C CA . ASN A 1 263 ? 23.394 20.402 8.946 1.00 44.00 263 ASN A CA 1
ATOM 2162 C C . ASN A 1 263 ? 23.391 20.188 7.413 1.00 44.00 263 ASN A C 1
ATOM 2164 O O . ASN A 1 263 ? 23.957 19.209 6.927 1.00 44.00 263 ASN A O 1
ATOM 2168 N N . PRO A 1 264 ? 22.819 21.122 6.629 1.00 46.06 264 PRO A N 1
ATOM 2169 C CA . PRO A 1 264 ? 22.707 21.015 5.174 1.00 46.06 264 PRO A CA 1
ATOM 2170 C C . PRO A 1 264 ? 23.996 21.453 4.449 1.00 46.06 264 PRO A C 1
ATOM 2172 O O . PRO A 1 264 ? 23.980 22.369 3.626 1.00 46.06 264 PRO A O 1
ATOM 2175 N N . GLU A 1 265 ? 25.136 20.827 4.743 1.00 44.16 265 GLU A N 1
ATOM 2176 C CA . GLU A 1 265 ? 26.250 20.832 3.778 1.00 44.16 265 GLU A CA 1
ATOM 2177 C C . GLU A 1 265 ? 25.838 19.986 2.556 1.00 44.16 265 GLU A C 1
ATOM 2179 O O . GLU A 1 265 ? 25.010 19.083 2.716 1.00 44.16 265 GLU A O 1
ATOM 2184 N N . PRO A 1 266 ? 26.354 20.250 1.334 1.00 44.19 266 PRO A N 1
ATOM 2185 C CA . PRO A 1 266 ? 25.997 19.487 0.141 1.00 44.19 266 PRO A CA 1
ATOM 2186 C C . PRO A 1 266 ? 26.111 18.000 0.454 1.00 44.19 266 PRO A C 1
ATOM 2188 O O . PRO A 1 266 ? 27.201 17.524 0.782 1.00 44.19 266 PRO A O 1
ATOM 2191 N N . SER A 1 267 ? 24.964 17.318 0.434 1.00 50.56 267 SER A N 1
ATOM 2192 C CA . SER A 1 267 ? 24.799 15.979 0.988 1.00 50.56 267 SER A CA 1
ATOM 2193 C C . SER A 1 267 ? 25.958 15.080 0.567 1.00 50.56 267 SER A C 1
ATOM 2195 O O . SER A 1 267 ? 26.379 15.071 -0.594 1.00 50.56 267 SER A O 1
ATOM 2197 N N . LEU A 1 268 ? 26.482 14.296 1.508 1.00 48.62 268 LEU A N 1
ATOM 2198 C CA . LEU A 1 268 ? 27.470 13.255 1.221 1.00 48.62 268 LEU A CA 1
ATOM 2199 C C . LEU A 1 268 ? 27.009 12.373 0.037 1.00 48.62 268 LEU A C 1
ATOM 2201 O O . LEU A 1 268 ? 27.841 11.925 -0.746 1.00 48.62 268 LEU A O 1
ATOM 2205 N N . MET A 1 269 ? 25.687 12.246 -0.154 1.00 44.12 269 MET A N 1
ATOM 2206 C CA . MET A 1 269 ? 24.997 11.732 -1.342 1.00 44.12 269 MET A CA 1
ATOM 2207 C C . MET A 1 269 ? 25.484 12.342 -2.668 1.00 44.12 269 MET A C 1
ATOM 2209 O O . MET A 1 269 ? 25.950 11.599 -3.526 1.00 44.12 269 MET A O 1
ATOM 2213 N N . ASN A 1 270 ? 25.447 13.671 -2.837 1.00 49.12 270 ASN A N 1
ATOM 2214 C CA . ASN A 1 270 ? 25.907 14.336 -4.062 1.00 49.12 270 ASN A CA 1
ATOM 2215 C C . ASN A 1 270 ? 27.396 14.084 -4.308 1.00 49.12 270 ASN A C 1
ATOM 2217 O O . ASN A 1 270 ? 27.800 13.907 -5.453 1.00 49.12 270 ASN A O 1
ATOM 2221 N N . ASN A 1 271 ? 28.207 14.010 -3.250 1.00 53.41 271 ASN A N 1
ATOM 2222 C CA . ASN A 1 271 ? 29.638 13.736 -3.366 1.00 53.41 271 ASN A CA 1
ATOM 2223 C C . ASN A 1 271 ? 29.939 12.266 -3.697 1.00 53.41 271 ASN A C 1
ATOM 2225 O O . ASN A 1 271 ? 30.810 12.014 -4.522 1.00 53.41 271 ASN A O 1
ATOM 2229 N N . LEU A 1 272 ? 29.221 11.300 -3.116 1.00 54.31 272 LEU A N 1
ATOM 2230 C CA . LEU A 1 272 ? 29.419 9.867 -3.368 1.00 54.31 272 LEU A CA 1
ATOM 2231 C C . LEU A 1 272 ? 28.838 9.422 -4.711 1.00 54.31 272 LEU A C 1
ATOM 2233 O O . LEU A 1 272 ? 29.498 8.672 -5.426 1.00 54.31 272 LEU A O 1
ATOM 2237 N N . LEU A 1 273 ? 27.664 9.929 -5.105 1.00 54.81 273 LEU A N 1
ATOM 2238 C CA . LEU A 1 273 ? 27.154 9.761 -6.468 1.00 54.81 273 LEU A CA 1
ATOM 2239 C C . LEU A 1 273 ? 28.080 10.450 -7.466 1.00 54.81 273 LEU A C 1
ATOM 2241 O O . LEU A 1 273 ? 28.477 9.808 -8.429 1.00 54.81 273 LEU A O 1
ATOM 2245 N N . SER A 1 274 ? 28.524 11.690 -7.223 1.00 57.03 274 SER A N 1
ATOM 2246 C CA . SER A 1 274 ? 29.498 12.349 -8.109 1.00 57.03 274 SER A CA 1
ATOM 2247 C C . SER A 1 274 ? 30.821 11.590 -8.191 1.00 57.03 274 SER A C 1
ATOM 2249 O O . SER A 1 274 ? 31.393 11.515 -9.271 1.00 57.03 274 SER A O 1
ATOM 2251 N N . GLN A 1 275 ? 31.304 10.992 -7.097 1.00 56.62 275 GLN A N 1
ATOM 2252 C CA . GLN A 1 275 ? 32.493 10.134 -7.102 1.00 56.62 275 GLN A CA 1
ATOM 2253 C C . GLN A 1 275 ? 32.254 8.833 -7.871 1.00 56.62 275 GLN A C 1
ATOM 2255 O O . GLN A 1 275 ? 33.094 8.465 -8.684 1.00 56.62 275 GLN A O 1
ATOM 2260 N N . TYR A 1 276 ? 31.105 8.176 -7.695 1.00 58.59 276 TYR A N 1
ATOM 2261 C CA . TYR A 1 276 ? 30.721 7.000 -8.476 1.00 58.59 276 TYR A CA 1
ATOM 2262 C C . TYR A 1 276 ? 30.609 7.349 -9.972 1.00 58.59 276 TYR A C 1
ATOM 2264 O O . TYR A 1 276 ? 31.228 6.715 -10.827 1.00 58.59 276 TYR A O 1
ATOM 2272 N N . HIS A 1 277 ? 29.901 8.421 -10.317 1.00 60.94 277 HIS A N 1
ATOM 2273 C CA . HIS A 1 277 ? 29.820 8.920 -11.684 1.00 60.94 277 HIS A CA 1
ATOM 2274 C C . HIS A 1 277 ? 31.210 9.300 -12.222 1.00 60.94 277 HIS A C 1
ATOM 2276 O O . HIS A 1 277 ? 31.531 8.913 -13.336 1.00 60.94 277 HIS A O 1
ATOM 2282 N N . GLN A 1 278 ? 32.090 9.953 -11.458 1.00 58.03 278 GLN A N 1
ATOM 2283 C CA . GLN A 1 278 ? 33.454 10.287 -11.899 1.00 58.03 278 GLN A CA 1
ATOM 2284 C C . GLN A 1 278 ? 34.361 9.061 -12.076 1.00 58.03 278 GLN A C 1
ATOM 2286 O O . GLN A 1 278 ? 35.108 8.994 -13.051 1.00 58.03 278 GLN A O 1
ATOM 2291 N N . GLU A 1 279 ? 34.307 8.084 -11.173 1.00 52.25 279 GLU A N 1
ATOM 2292 C CA . GLU A 1 279 ? 35.144 6.882 -11.226 1.00 52.25 279 GLU A CA 1
ATOM 2293 C C . GLU A 1 279 ? 34.720 5.941 -12.370 1.00 52.25 279 GLU A C 1
ATOM 2295 O O . GLU A 1 279 ? 35.566 5.301 -13.007 1.00 52.25 279 GLU A O 1
ATOM 2300 N N . TYR A 1 280 ? 33.419 5.900 -12.690 1.00 52.06 280 TYR A N 1
ATOM 2301 C CA . TYR A 1 280 ? 32.845 4.943 -13.642 1.00 52.06 280 TYR A CA 1
ATOM 2302 C C . TYR A 1 280 ? 32.308 5.554 -14.953 1.00 52.06 280 TYR A C 1
ATOM 2304 O O . TYR A 1 280 ? 32.025 4.796 -15.883 1.00 52.06 280 TYR A O 1
ATOM 2312 N N . ALA A 1 281 ? 32.210 6.883 -15.106 1.00 48.81 281 ALA A N 1
ATOM 2313 C CA . ALA A 1 281 ? 31.892 7.527 -16.395 1.00 48.81 281 ALA A CA 1
ATOM 2314 C C . ALA A 1 281 ? 33.088 7.577 -17.361 1.00 48.81 281 ALA A C 1
ATOM 2316 O O . ALA A 1 281 ? 32.893 7.737 -18.563 1.00 48.81 281 ALA A O 1
ATOM 2317 N N . VAL A 1 282 ? 34.320 7.426 -16.859 1.00 45.22 282 VAL A N 1
ATOM 2318 C CA . VAL A 1 282 ? 35.556 7.600 -17.650 1.00 45.22 282 VAL A CA 1
ATOM 2319 C C . VAL A 1 282 ? 35.997 6.313 -18.367 1.00 45.22 282 VAL A C 1
ATOM 2321 O O . VAL A 1 282 ? 36.825 6.357 -19.274 1.00 45.22 282 VAL A O 1
ATOM 2324 N N . LYS A 1 283 ? 35.434 5.148 -18.020 1.00 46.09 283 LYS A N 1
ATOM 2325 C CA . LYS A 1 283 ? 35.700 3.898 -18.749 1.00 46.09 283 LYS A CA 1
ATOM 2326 C C . LYS A 1 283 ? 34.715 3.783 -19.909 1.00 46.09 283 LYS A C 1
ATOM 2328 O O . LYS A 1 283 ? 33.510 3.817 -19.674 1.00 46.09 283 LYS A O 1
ATOM 2333 N N . GLU A 1 284 ? 35.213 3.635 -21.142 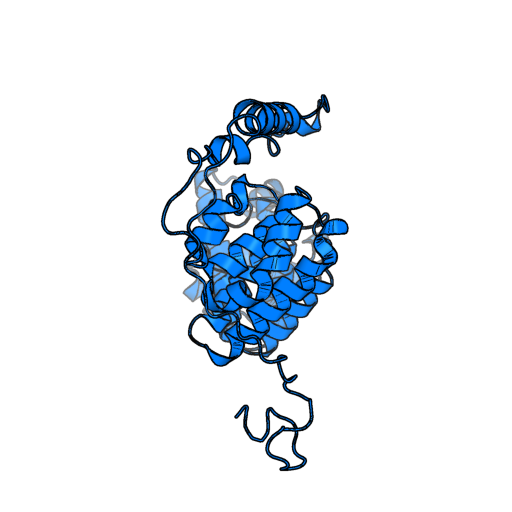1.00 43.16 284 GLU A N 1
ATOM 2334 C CA . GLU A 1 284 ? 34.379 3.289 -22.301 1.00 43.16 284 GLU A CA 1
ATOM 2335 C C . GLU A 1 284 ? 33.528 2.067 -21.940 1.00 43.16 284 GLU A C 1
ATOM 2337 O O . GLU A 1 284 ? 34.036 0.953 -21.796 1.00 43.16 284 GLU A O 1
ATOM 2342 N N . LYS A 1 285 ? 32.230 2.294 -21.714 1.00 49.88 285 LYS A N 1
ATOM 2343 C CA . LYS A 1 285 ? 31.303 1.223 -21.366 1.00 49.88 285 LYS A CA 1
ATOM 2344 C C . LYS A 1 285 ? 31.198 0.321 -22.598 1.00 49.88 285 LYS A C 1
ATOM 2346 O O . LYS A 1 285 ? 30.825 0.830 -23.660 1.00 49.88 285 LYS A O 1
ATOM 2351 N N . PRO A 1 286 ? 31.529 -0.982 -22.511 1.00 48.47 286 PRO A N 1
ATOM 2352 C CA . PRO A 1 286 ? 31.306 -1.886 -23.629 1.00 48.47 286 PRO A CA 1
ATOM 2353 C C . PRO A 1 286 ? 29.830 -1.796 -24.018 1.00 48.47 286 PRO A C 1
ATOM 2355 O O . PRO A 1 286 ? 28.955 -1.816 -23.148 1.00 48.47 286 PRO A O 1
ATOM 2358 N N . GLN A 1 287 ? 29.554 -1.616 -25.313 1.00 47.81 287 GLN A N 1
ATOM 2359 C CA . GLN A 1 287 ? 28.175 -1.487 -25.767 1.00 47.81 287 GLN A CA 1
ATOM 2360 C C . GLN A 1 287 ? 27.407 -2.753 -25.377 1.00 47.81 287 GLN A C 1
ATOM 2362 O O . GLN A 1 287 ? 27.869 -3.851 -25.705 1.00 47.81 287 GLN A O 1
ATOM 2367 N N . PRO A 1 288 ? 26.271 -2.633 -24.669 1.00 50.66 288 PRO A N 1
ATOM 2368 C CA . PRO A 1 288 ? 25.540 -3.806 -24.230 1.00 50.66 288 PRO A CA 1
ATOM 2369 C C . PRO A 1 288 ? 25.093 -4.609 -25.446 1.00 50.66 288 PRO A C 1
ATOM 2371 O O . PRO A 1 288 ? 24.558 -4.060 -26.413 1.00 50.66 288 PRO A O 1
ATOM 2374 N N . VAL A 1 289 ? 25.298 -5.923 -25.397 1.00 52.25 289 VAL A N 1
ATOM 2375 C CA . VAL A 1 289 ? 24.696 -6.831 -26.371 1.00 52.25 289 VAL A CA 1
ATOM 2376 C C . VAL A 1 289 ? 23.234 -6.985 -25.973 1.00 52.25 289 VAL A C 1
ATOM 2378 O O . VAL A 1 289 ? 22.867 -7.879 -25.215 1.00 52.25 289 VAL A O 1
ATOM 2381 N N . TYR A 1 290 ? 22.397 -6.060 -26.436 1.00 54.50 290 TYR A N 1
ATOM 2382 C CA . TYR A 1 290 ? 20.963 -6.141 -26.205 1.00 54.50 290 TYR A CA 1
ATOM 2383 C C . TYR A 1 290 ? 20.402 -7.332 -26.980 1.00 54.50 290 TYR A C 1
ATOM 2385 O O . TYR A 1 290 ? 20.517 -7.393 -28.210 1.00 54.50 290 TYR A O 1
ATOM 2393 N N . GLN A 1 291 ? 19.736 -8.259 -26.289 1.00 58.59 291 GLN A N 1
ATOM 2394 C CA . GLN A 1 291 ? 18.770 -9.095 -26.989 1.00 58.59 291 GLN A CA 1
ATOM 2395 C C . GLN A 1 291 ? 17.631 -8.168 -27.388 1.00 58.59 291 GLN A C 1
ATOM 2397 O O . GLN A 1 291 ? 17.005 -7.534 -26.540 1.00 58.59 291 GLN A O 1
ATOM 2402 N N . LYS A 1 292 ? 17.418 -8.018 -28.697 1.00 50.16 292 LYS A N 1
ATOM 2403 C CA . LYS A 1 292 ? 16.326 -7.210 -29.228 1.00 50.16 292 LYS A CA 1
ATOM 2404 C C . LYS A 1 292 ? 15.022 -7.828 -28.734 1.00 50.16 292 LYS A C 1
ATOM 2406 O O . LYS A 1 292 ? 14.534 -8.782 -29.332 1.00 50.16 292 LYS A O 1
ATOM 2411 N N . ALA A 1 293 ? 14.476 -7.300 -27.643 1.00 55.50 293 ALA A N 1
ATOM 2412 C CA . ALA A 1 293 ? 13.102 -7.585 -27.295 1.00 55.50 293 ALA A CA 1
ATOM 2413 C C . ALA A 1 293 ? 12.247 -7.152 -28.489 1.00 55.50 293 ALA A C 1
ATOM 2415 O O . ALA A 1 293 ? 12.486 -6.092 -29.080 1.00 55.50 293 ALA A O 1
ATOM 2416 N N . GLU A 1 294 ? 11.302 -7.992 -28.900 1.00 53.94 294 GLU A N 1
ATOM 2417 C CA . GLU A 1 294 ? 10.323 -7.618 -29.913 1.00 53.94 294 GLU A CA 1
ATOM 2418 C C . GLU A 1 294 ? 9.432 -6.516 -29.329 1.00 53.94 294 GLU A C 1
ATOM 2420 O O . GLU A 1 294 ? 8.369 -6.767 -28.768 1.00 53.94 294 GLU A O 1
ATOM 2425 N N . ILE A 1 295 ? 9.900 -5.270 -29.427 1.00 53.69 295 ILE A N 1
ATOM 2426 C CA . ILE A 1 295 ? 9.082 -4.085 -29.210 1.00 53.69 295 ILE A CA 1
ATOM 2427 C C . ILE A 1 295 ? 7.961 -4.192 -30.238 1.00 53.69 295 ILE A C 1
ATOM 2429 O O . ILE A 1 295 ? 8.227 -4.259 -31.442 1.00 53.69 295 ILE A O 1
ATOM 2433 N N . ARG A 1 296 ? 6.709 -4.244 -29.779 1.00 57.44 296 ARG A N 1
ATOM 2434 C CA . ARG A 1 296 ? 5.556 -4.179 -30.678 1.00 57.44 296 ARG A CA 1
ATOM 2435 C C . ARG A 1 296 ? 5.618 -2.841 -31.413 1.00 57.44 296 ARG A C 1
ATOM 2437 O O . ARG A 1 296 ? 5.325 -1.801 -30.839 1.00 57.44 296 ARG A O 1
ATOM 2444 N N . THR A 1 297 ? 6.033 -2.876 -32.675 1.00 48.22 297 THR A N 1
ATOM 2445 C CA . THR A 1 297 ? 6.133 -1.700 -33.554 1.00 48.22 297 THR A CA 1
ATOM 2446 C C . THR A 1 297 ? 4.775 -1.246 -34.079 1.00 48.22 297 THR A C 1
ATOM 2448 O O . THR A 1 297 ? 4.673 -0.196 -34.711 1.00 48.22 297 THR A O 1
ATOM 2451 N N . GLU A 1 298 ? 3.726 -2.029 -33.836 1.00 67.12 298 GLU A N 1
ATOM 2452 C CA . GLU A 1 298 ? 2.369 -1.655 -34.196 1.00 67.12 298 GLU A CA 1
ATOM 2453 C C . GLU A 1 298 ? 1.847 -0.589 -33.222 1.00 67.12 298 GLU A C 1
ATOM 2455 O O . GLU A 1 298 ? 1.951 -0.773 -32.004 1.00 67.12 298 GLU A O 1
ATOM 2460 N N . PRO A 1 299 ? 1.276 0.524 -33.721 1.00 62.78 299 PRO A N 1
ATOM 2461 C CA . PRO A 1 299 ? 0.669 1.528 -32.861 1.00 62.78 299 PRO A CA 1
ATOM 2462 C C . PRO A 1 299 ? -0.372 0.864 -31.957 1.00 62.78 299 PRO A C 1
ATOM 2464 O O . PRO A 1 299 ? -1.297 0.201 -32.434 1.00 62.78 299 PRO A O 1
ATOM 2467 N N . LYS A 1 300 ? -0.209 1.036 -30.640 1.00 67.62 300 LYS A N 1
ATOM 2468 C CA . LYS A 1 300 ? -1.152 0.525 -29.643 1.00 67.62 300 LYS A CA 1
ATOM 2469 C C . LYS A 1 300 ? -2.534 1.113 -29.928 1.00 67.62 300 LYS A C 1
ATOM 2471 O O . LYS A 1 300 ? -2.762 2.300 -29.715 1.00 67.62 300 LYS A O 1
ATOM 2476 N N . ILE A 1 301 ? -3.454 0.277 -30.402 1.00 78.94 301 ILE A N 1
ATOM 2477 C CA . ILE A 1 301 ? -4.860 0.653 -30.561 1.00 78.94 301 ILE A CA 1
ATOM 2478 C C . ILE A 1 301 ? -5.445 0.863 -29.169 1.00 78.94 301 ILE A C 1
ATOM 2480 O O . ILE A 1 301 ? -5.466 -0.059 -28.348 1.00 78.94 301 ILE A O 1
ATOM 2484 N N . GLY A 1 302 ? -5.919 2.077 -28.890 1.00 79.56 302 GLY A N 1
ATOM 2485 C CA . GLY A 1 302 ? -6.548 2.390 -27.620 1.00 79.56 302 GLY A CA 1
ATOM 2486 C C . GLY A 1 302 ? -7.774 1.505 -27.405 1.00 79.56 302 GLY A C 1
ATOM 2487 O O . GLY A 1 302 ? -8.584 1.295 -28.308 1.00 79.56 302 GLY A O 1
ATOM 2488 N N . ARG A 1 303 ? -7.976 0.998 -26.181 1.00 84.12 303 ARG A N 1
ATOM 2489 C CA . ARG A 1 303 ? -9.121 0.118 -25.842 1.00 84.12 303 ARG A CA 1
ATOM 2490 C C . ARG A 1 303 ? -10.482 0.721 -26.236 1.00 84.12 303 ARG A C 1
ATOM 2492 O O . ARG A 1 303 ? -11.442 -0.018 -26.468 1.00 84.12 303 ARG A O 1
ATOM 2499 N N . ASN A 1 304 ? -10.583 2.051 -26.300 1.00 85.56 304 ASN A N 1
ATOM 2500 C CA . ASN A 1 304 ? -11.788 2.780 -26.694 1.00 85.56 304 ASN A CA 1
ATOM 2501 C C . ASN A 1 304 ? -11.836 3.210 -28.173 1.00 85.56 304 ASN A C 1
ATOM 2503 O O . ASN A 1 304 ? -12.890 3.702 -28.584 1.00 85.56 304 ASN A O 1
ATOM 2507 N N . ASP A 1 305 ? -10.768 3.008 -28.943 1.00 90.44 305 ASP A N 1
ATOM 2508 C CA . ASP A 1 305 ? -10.686 3.374 -30.359 1.00 90.44 305 ASP A CA 1
ATOM 2509 C C . ASP A 1 305 ? -11.502 2.413 -31.237 1.00 90.44 305 ASP A C 1
ATOM 2511 O O . ASP A 1 305 ? -11.812 1.290 -30.809 1.00 90.44 305 ASP A O 1
ATOM 2515 N N . PRO A 1 306 ? -11.889 2.824 -32.461 1.00 92.06 306 PRO A N 1
ATOM 2516 C CA . PRO A 1 306 ? -12.529 1.937 -33.425 1.00 92.06 306 PRO A CA 1
ATOM 2517 C C . PRO A 1 306 ? -11.684 0.689 -33.701 1.00 92.06 306 PRO A C 1
ATOM 2519 O O . PRO A 1 306 ? -10.482 0.764 -33.939 1.00 92.06 306 PRO A O 1
ATOM 2522 N N . CYS A 1 307 ? -12.326 -0.478 -33.684 1.00 90.25 307 CYS A N 1
ATOM 2523 C CA . CYS A 1 307 ? -11.656 -1.750 -33.908 1.00 90.25 307 CYS A CA 1
ATOM 2524 C C . CYS A 1 307 ? -11.205 -1.876 -35.377 1.00 90.25 307 CYS A C 1
ATOM 2526 O O . CYS A 1 307 ? -12.037 -1.716 -36.278 1.00 90.25 307 CYS A O 1
ATOM 2528 N N . PRO A 1 308 ? -9.936 -2.237 -35.647 1.00 89.25 308 PRO A N 1
ATOM 2529 C CA . PRO A 1 308 ? -9.364 -2.227 -36.997 1.00 89.25 308 PRO A CA 1
ATOM 2530 C C . PRO A 1 308 ? -9.940 -3.325 -37.904 1.00 89.25 308 PRO A C 1
ATOM 2532 O O . PRO A 1 308 ? -9.770 -3.275 -39.115 1.00 89.25 308 PRO A O 1
ATOM 2535 N N . CYS A 1 309 ? -10.675 -4.295 -37.348 1.00 89.50 309 CYS A N 1
ATOM 2536 C CA . CYS A 1 309 ? -11.370 -5.332 -38.116 1.00 89.50 309 CYS A CA 1
ATOM 2537 C C . CYS A 1 309 ? -12.600 -4.821 -38.892 1.00 89.50 309 CYS A C 1
ATOM 2539 O O . CYS A 1 309 ? -13.296 -5.614 -39.521 1.00 89.50 309 CYS A O 1
ATOM 2541 N N . GLY A 1 310 ? -12.912 -3.521 -38.811 1.00 84.44 310 GLY A N 1
ATOM 2542 C CA . GLY A 1 310 ? -14.024 -2.912 -39.546 1.00 84.44 310 GLY A CA 1
ATOM 2543 C C . GLY A 1 310 ? -15.404 -3.164 -38.934 1.00 84.44 310 GLY A C 1
ATOM 2544 O O . GLY A 1 310 ? -16.415 -2.859 -39.555 1.00 84.44 310 GLY A O 1
ATOM 2545 N N . SER A 1 311 ? -15.477 -3.683 -37.704 1.00 89.25 311 SER A N 1
ATOM 2546 C CA . SER A 1 311 ? -16.754 -3.983 -37.036 1.00 89.25 311 SER A CA 1
ATOM 2547 C C . SER A 1 311 ? -17.544 -2.747 -36.588 1.00 89.25 311 SER A C 1
ATOM 2549 O O . SER A 1 311 ? -18.686 -2.879 -36.147 1.00 89.25 311 SER A O 1
ATOM 2551 N N . GLY A 1 312 ? -16.927 -1.561 -36.609 1.00 87.81 312 GLY A N 1
ATOM 2552 C CA . GLY A 1 312 ? -17.500 -0.319 -36.077 1.00 87.81 312 GLY A CA 1
ATOM 2553 C C . GLY A 1 312 ? -17.613 -0.272 -34.545 1.00 87.81 312 GLY A C 1
ATOM 2554 O O . GLY A 1 312 ? -18.081 0.722 -33.994 1.00 87.81 312 GLY A O 1
ATOM 2555 N N . LYS A 1 313 ? -17.187 -1.323 -33.829 1.00 90.62 313 LYS A N 1
ATOM 2556 C CA . LYS A 1 313 ? -17.183 -1.381 -32.358 1.00 90.62 313 LYS A CA 1
ATOM 2557 C C . LYS A 1 313 ? -15.873 -0.825 -31.793 1.00 90.62 313 LYS A C 1
ATOM 2559 O O . LYS A 1 313 ? -14.851 -0.838 -32.472 1.00 90.62 313 LYS A O 1
ATOM 2564 N N . LYS A 1 314 ? -15.883 -0.398 -30.523 1.00 89.50 314 LYS A N 1
ATOM 2565 C CA . LYS A 1 314 ? -14.645 -0.099 -29.774 1.00 89.50 314 LYS A CA 1
ATOM 2566 C C . LYS A 1 314 ? -13.780 -1.359 -29.666 1.00 89.50 314 LYS A C 1
ATOM 2568 O O . LYS A 1 314 ? -14.344 -2.438 -29.474 1.00 89.50 314 LYS A O 1
ATOM 2573 N N . TYR A 1 315 ? -12.454 -1.226 -29.724 1.00 91.38 315 TYR A N 1
ATOM 2574 C CA . TYR A 1 315 ? -11.506 -2.347 -29.695 1.00 91.38 315 TYR A CA 1
ATOM 2575 C C . TYR A 1 315 ? -11.788 -3.335 -28.550 1.00 91.38 315 TYR A C 1
ATOM 2577 O O . TYR A 1 315 ? -11.946 -4.530 -28.799 1.00 91.38 315 TYR A O 1
ATOM 2585 N N . LYS A 1 316 ? -12.027 -2.830 -27.328 1.00 91.31 316 LYS A N 1
ATOM 2586 C CA . LYS A 1 316 ? -12.377 -3.637 -26.137 1.00 91.31 316 LYS A CA 1
ATOM 2587 C C . LYS A 1 316 ? -13.681 -4.442 -26.217 1.00 91.31 316 LYS A C 1
ATOM 2589 O O . LYS A 1 316 ? -13.952 -5.250 -25.345 1.00 91.31 316 LYS A O 1
ATOM 2594 N N . LYS A 1 317 ? -14.555 -4.158 -27.188 1.00 93.25 317 LYS A N 1
ATOM 2595 C CA . LYS A 1 317 ? -15.834 -4.866 -27.401 1.00 93.25 317 LYS A CA 1
ATOM 2596 C C . LYS A 1 317 ? -15.801 -5.753 -28.650 1.00 93.25 317 LYS A C 1
ATOM 2598 O O . LYS A 1 317 ? -16.858 -6.132 -29.160 1.00 93.25 317 LYS A O 1
ATOM 2603 N N . CYS A 1 318 ? -14.616 -5.992 -29.205 1.00 93.44 318 CYS A N 1
ATOM 2604 C CA . CYS A 1 318 ? -14.443 -6.733 -30.443 1.00 93.44 318 CYS A CA 1
ATOM 2605 C C . CYS A 1 318 ? -13.163 -7.573 -30.406 1.00 93.44 318 CYS A C 1
ATOM 2607 O O . CYS A 1 318 ? -13.188 -8.655 -29.841 1.00 93.44 318 CYS A O 1
ATOM 2609 N N . CYS A 1 319 ? -12.066 -7.104 -31.006 1.00 85.38 319 CYS A N 1
ATOM 2610 C CA . CYS A 1 319 ? -10.822 -7.875 -31.094 1.00 85.38 319 CYS A CA 1
ATOM 2611 C C . CYS A 1 319 ? -9.967 -7.817 -29.821 1.00 85.38 319 CYS A C 1
ATOM 2613 O O . CYS A 1 319 ? -9.057 -8.621 -29.686 1.00 85.38 319 CYS A O 1
ATOM 2615 N N . GLY A 1 320 ? -10.242 -6.881 -28.909 1.00 77.25 320 GLY A N 1
ATOM 2616 C CA . GLY A 1 320 ? -9.598 -6.790 -27.597 1.00 77.25 320 GLY A CA 1
ATOM 2617 C C . GLY A 1 320 ? -10.431 -7.391 -26.463 1.00 77.25 320 GLY A C 1
ATOM 2618 O O . GLY A 1 320 ? -10.363 -6.855 -25.357 1.00 77.25 320 GLY A O 1
ATOM 2619 N N . ALA A 1 321 ? -11.281 -8.379 -26.772 1.00 53.16 321 ALA A N 1
ATOM 2620 C CA . ALA A 1 321 ? -12.115 -9.111 -25.817 1.00 53.16 321 ALA A CA 1
ATOM 2621 C C . ALA A 1 321 ? -11.400 -10.355 -25.283 1.00 53.16 321 ALA A C 1
ATOM 2623 O O . ALA A 1 321 ? -10.681 -10.994 -26.086 1.00 53.16 321 ALA A O 1
#

Organism: NCBI:txid153491

pLDDT: mean 80.26, std 16.02, range [36.94, 97.94]

Sequence (321 aa):
MKILTFKELTFEQQNRFTEIVAATKTQDTEKVLKSLNIQENDLPVLCTMLRELMDNFELFDTLSEQATDDEYEEYFEKLANLLHSAFQHLSGSLKTLQYLLAFTQSQKHNDIPSDYGYHQLFANGGVEAISLLKQAIADMSSEENPYGIYFCFDAWESIIQEKPEYHSDYIEFLFNILRKYEWHNDEYNAFILSYALNFSPKLSLDYIDLIREVFAEERVLLGICGDLEDAEIKLGLRTERATPKPNYNELRYLGSSFDDMLNPEPSLMNNLLSQYHQEYAVKEKPQPVYQKAEIRTEPKIGRNDPCPCGSGKKYKKCCGA

Foldseek 3Di:
DAQDACVRDDPVLVVVLLVLLVDLVPDALVCSCVVVVDDLVNLSSLLNVLQVLLVPVPVVCVNPVDDDPVRSVVSSVRSLLNSLVSLLVHLADLSSLVSLLNSQQSDDPPSDPCVSVSLLSLLSVAPSSVVVLLVQLVPDACVPGVRSNLSSLSSVCSNCVVPVVCLLVSLVSLVVVLVVLVRHAQDSNLSSLQSNLVSCLQSCLLVLVSVVVCLVVVSHQCLRNNHPQVSCVSNQFAVDDLDDGDPSVVSVVQCDDPVCVVDVDPGVNVVVVVVVCVVPVPDPRPDTPTPPDPNPPDPPQPQQHQCPVPPRHRCVVPVVD

Secondary structure (DSSP, 8-state):
--PPPGGGS-HHHHHHHHHHHHHHHHS-HHHHHHHTT--GGGHHHHHHHHHHHHH-HHHHHHHHTS--HHHHHHHHHHHHHHHHHHHHHTTTSHHHHHHHHHHHHTPPTTSS-GGG-GGGGGGGGHHHHHHHHHHHHHH--TTT-HHHHHHHHHHHHHHHTT-GGGHHHHHHHHHHHHTTGGGS-HHHHHHHHHHHHHH-HHHHGGGHHHHHHHHHTT-S-HHHH--HHHHHHHTTS-SS-SSPPP-HHHHHHTT--TTTTT--SS-HHHHHHHHHHHHHHSS-PPPP---------S----TTSBPTTS-SSBGGGTTT-

InterPro domains:
  IPR004027 SEC-C motif [PF02810] (303-320)

Radius of gyration: 24.18 Å; chains: 1; bounding box: 56×34×76 Å